Protein AF-A0AAV9LZR6-F1 (afdb_monomer)

pLDDT: mean 80.77, std 17.26, range [24.88, 96.06]

Radius of gyration: 19.56 Å; Cα contacts (8 Å, |Δi|>4): 501; chains: 1; bounding box: 56×52×54 Å

Secondary structure (DSSP, 8-state):
------------------PPPTT------EEEEEEEEETTEEEEEEETT-SSPEEE----S-TTT-----SS---EEETTEEEEE-SSSEEEEE--TTS--EEEEES-PPPHHHHTTEEEEEEEEEGGGTEEEEEEEETTTTEEEEEEEEEETTEEEEEEES-STTTEEEEE-SS-EEEEE--STT-SSEEEEEEEETTTEEEEEETTTTEEEETTTTSTT--EESS-TTEEPPSS-----

Mean predicted aligned error: 9.16 Å

Nearest PDB structures (foldseek):
  6ud7-assembly1_B  TM=4.134E-01  e=2.745E-01  Homo sapiens
  5lgg-assembly1_A  TM=3.329E-01  e=1.899E+00  Homo sapiens
  5n5y-assembly1_P  TM=3.684E-01  e=2.885E+00  Saccharomyces cerevisiae
  4ncs-assembly1_A  TM=3.973E-01  e=8.649E+00  Homo sapiens
  6ccr-assembly1_A  TM=1.627E-01  e=5.403E+00  Homo sapiens

Structure (mmCIF, N/CA/C/O backbone):
data_AF-A0AAV9LZR6-F1
#
_entry.id   AF-A0AAV9LZR6-F1
#
loop_
_atom_site.group_PDB
_atom_site.id
_atom_site.type_symbol
_atom_site.label_atom_id
_atom_site.label_alt_id
_atom_site.label_comp_id
_atom_site.label_asym_id
_atom_site.label_entity_id
_atom_site.label_seq_id
_atom_site.pdbx_PDB_ins_code
_atom_site.Cartn_x
_atom_site.Cartn_y
_atom_site.Cartn_z
_atom_site.occupancy
_atom_site.B_iso_or_equiv
_atom_site.auth_seq_id
_atom_site.auth_comp_id
_atom_site.auth_asym_id
_atom_site.auth_atom_id
_atom_site.pdbx_PDB_model_num
ATOM 1 N N . MET A 1 1 ? 32.960 -36.230 -6.511 1.00 35.47 1 MET A N 1
ATOM 2 C CA . MET A 1 1 ? 32.753 -35.233 -5.431 1.00 35.47 1 MET A CA 1
ATOM 3 C C . MET A 1 1 ? 31.387 -34.587 -5.626 1.00 35.47 1 MET A C 1
ATOM 5 O O . MET A 1 1 ? 30.862 -34.673 -6.729 1.00 35.47 1 MET A O 1
ATOM 9 N N . SER A 1 2 ? 30.765 -34.065 -4.569 1.00 27.11 2 SER A N 1
ATOM 10 C CA . SER A 1 2 ? 29.326 -33.762 -4.532 1.00 27.11 2 SER A CA 1
ATOM 11 C C . SER A 1 2 ? 28.921 -32.478 -5.266 1.00 27.11 2 SER A C 1
ATOM 13 O O . SER A 1 2 ? 29.541 -31.428 -5.125 1.00 27.11 2 SER A O 1
ATOM 15 N N . SER A 1 3 ? 27.807 -32.555 -5.996 1.00 27.58 3 SER A N 1
ATOM 16 C CA . SER A 1 3 ? 27.077 -31.403 -6.527 1.00 27.58 3 SER A CA 1
ATOM 17 C C . SER A 1 3 ? 26.380 -30.644 -5.396 1.00 27.58 3 SER A C 1
ATOM 19 O O . SER A 1 3 ? 25.536 -31.220 -4.709 1.00 27.58 3 SER A O 1
ATOM 21 N N . ASN A 1 4 ? 26.674 -29.353 -5.230 1.00 24.88 4 ASN A N 1
ATOM 22 C CA . ASN A 1 4 ? 26.041 -28.520 -4.205 1.00 24.88 4 ASN A CA 1
ATOM 23 C C . ASN A 1 4 ? 24.991 -27.582 -4.830 1.00 24.88 4 ASN A C 1
ATOM 25 O O . ASN A 1 4 ? 25.170 -26.369 -4.926 1.00 24.88 4 ASN A O 1
ATOM 29 N N . THR A 1 5 ? 23.893 -28.168 -5.316 1.00 31.89 5 THR A N 1
ATOM 30 C CA . THR A 1 5 ? 22.789 -27.454 -5.980 1.00 31.89 5 THR A CA 1
ATOM 31 C C . THR A 1 5 ? 21.916 -26.726 -4.952 1.00 31.89 5 THR A C 1
ATOM 33 O O . THR A 1 5 ? 20.798 -27.143 -4.645 1.00 31.89 5 THR A O 1
ATOM 36 N N . ALA A 1 6 ? 22.438 -25.634 -4.394 1.00 28.70 6 ALA A N 1
ATOM 37 C CA . ALA A 1 6 ? 21.772 -24.824 -3.380 1.00 28.70 6 ALA A CA 1
ATOM 38 C C . ALA A 1 6 ? 20.553 -24.073 -3.953 1.00 28.70 6 ALA A C 1
ATOM 40 O O . ALA A 1 6 ? 20.620 -22.885 -4.269 1.00 28.70 6 ALA A O 1
ATOM 41 N N . ARG A 1 7 ? 19.410 -24.765 -4.061 1.00 32.56 7 ARG A N 1
ATOM 42 C CA . ARG A 1 7 ? 18.100 -24.155 -4.331 1.00 32.56 7 ARG A CA 1
ATOM 43 C C . ARG A 1 7 ? 17.712 -23.224 -3.175 1.00 32.56 7 ARG A C 1
ATOM 45 O O . ARG A 1 7 ? 16.994 -23.631 -2.261 1.00 32.56 7 ARG A O 1
ATOM 52 N N . LYS A 1 8 ? 18.140 -21.958 -3.228 1.00 29.88 8 LYS A N 1
ATOM 53 C CA . LYS A 1 8 ? 17.447 -20.881 -2.508 1.00 29.88 8 LYS A CA 1
ATOM 54 C C . LYS A 1 8 ? 15.992 -20.870 -2.983 1.00 29.88 8 LYS A C 1
ATOM 56 O O . LYS A 1 8 ? 15.731 -20.757 -4.177 1.00 29.88 8 LYS A O 1
ATOM 61 N N . GLY A 1 9 ? 15.048 -21.011 -2.057 1.00 25.97 9 GLY A N 1
ATOM 62 C CA . GLY A 1 9 ? 13.623 -20.918 -2.367 1.00 25.97 9 GLY A CA 1
ATOM 63 C C . GLY A 1 9 ? 13.219 -19.465 -2.595 1.00 25.97 9 GLY A C 1
ATOM 64 O O . GLY A 1 9 ? 12.863 -18.788 -1.631 1.00 25.97 9 GLY A O 1
ATOM 65 N N . VAL A 1 10 ? 13.281 -19.000 -3.846 1.00 32.81 10 VAL A N 1
ATOM 66 C CA . VAL A 1 10 ? 12.830 -17.656 -4.243 1.00 32.81 10 VAL A CA 1
ATOM 67 C C . VAL A 1 10 ? 11.358 -17.492 -3.866 1.00 32.81 10 VAL A C 1
ATOM 69 O O . VAL A 1 10 ? 10.498 -18.249 -4.321 1.00 32.81 10 VAL A O 1
ATOM 72 N N . ARG A 1 11 ? 11.047 -16.505 -3.019 1.00 32.53 11 ARG A N 1
ATOM 73 C CA . ARG A 1 11 ? 9.672 -16.214 -2.589 1.00 32.53 11 ARG A CA 1
ATOM 74 C C . ARG A 1 11 ? 8.981 -15.280 -3.581 1.00 32.53 11 ARG A C 1
ATOM 76 O O . ARG A 1 11 ? 8.632 -14.156 -3.231 1.00 32.53 11 ARG A O 1
ATOM 83 N N . ILE A 1 12 ? 8.750 -15.771 -4.801 1.00 35.28 12 ILE A N 1
ATOM 84 C CA . ILE A 1 12 ? 7.936 -15.064 -5.798 1.00 35.28 12 ILE A CA 1
ATOM 85 C C . ILE A 1 12 ? 6.521 -14.904 -5.231 1.00 35.28 12 ILE A C 1
ATOM 87 O O . ILE A 1 12 ? 5.746 -15.859 -5.150 1.00 35.28 12 ILE A O 1
ATOM 91 N N . ARG A 1 13 ? 6.188 -13.686 -4.807 1.00 40.72 13 ARG A N 1
ATOM 92 C CA . ARG A 1 13 ? 4.878 -13.338 -4.254 1.00 40.72 13 ARG A CA 1
ATOM 93 C C . ARG A 1 13 ? 4.078 -12.648 -5.353 1.00 40.72 13 ARG A C 1
ATOM 95 O O . ARG A 1 13 ? 4.081 -11.427 -5.439 1.00 40.72 13 ARG A O 1
ATOM 102 N N . VAL A 1 14 ? 3.504 -13.481 -6.228 1.00 38.25 14 VAL A N 1
ATOM 103 C CA . VAL A 1 14 ? 2.871 -13.109 -7.508 1.00 38.25 14 VAL A CA 1
ATOM 104 C C . VAL A 1 14 ? 2.022 -11.843 -7.370 1.00 38.25 14 VAL A C 1
ATOM 106 O O . VAL A 1 14 ? 1.156 -11.775 -6.497 1.00 38.25 14 VAL A O 1
ATOM 109 N N . GLY A 1 15 ? 2.295 -10.855 -8.228 1.00 38.91 15 GLY A N 1
ATOM 110 C CA . GLY A 1 15 ? 1.547 -9.603 -8.272 1.00 38.91 15 GLY A CA 1
ATOM 111 C C . GLY A 1 15 ? 0.067 -9.814 -8.597 1.00 38.91 15 GLY A C 1
ATOM 112 O O . GLY A 1 15 ? -0.345 -10.867 -9.092 1.00 38.91 15 GLY A O 1
ATOM 113 N N . GLN A 1 16 ? -0.743 -8.796 -8.312 1.00 39.66 16 GLN A N 1
ATOM 114 C CA . GLN A 1 16 ? -2.165 -8.801 -8.640 1.00 39.66 16 GLN A CA 1
ATOM 115 C C . GLN A 1 16 ? -2.364 -9.028 -10.152 1.00 39.66 16 GLN A C 1
ATOM 117 O O . GLN A 1 16 ? -1.505 -8.691 -10.968 1.00 39.66 16 GLN A O 1
ATOM 122 N N . ARG A 1 17 ? -3.483 -9.651 -10.538 1.00 36.31 17 ARG A N 1
ATOM 123 C CA . ARG A 1 17 ? -3.776 -9.962 -11.943 1.00 36.31 17 ARG A CA 1
ATOM 124 C C . ARG A 1 17 ? -4.071 -8.663 -12.699 1.00 36.31 17 ARG A C 1
ATOM 126 O O . ARG A 1 17 ? -5.227 -8.259 -12.757 1.00 36.31 17 ARG A O 1
ATOM 133 N N . ASN A 1 18 ? -3.036 -8.036 -13.258 1.00 41.28 18 ASN A N 1
ATOM 134 C CA . ASN A 1 18 ? -3.146 -6.827 -14.071 1.00 41.28 18 ASN A CA 1
ATOM 135 C C . ASN A 1 18 ? -4.030 -7.098 -15.301 1.00 41.28 18 ASN A C 1
ATOM 137 O O . ASN A 1 18 ? -3.562 -7.569 -16.338 1.00 41.28 18 ASN A O 1
ATOM 141 N N . SER A 1 19 ? -5.324 -6.798 -15.181 1.00 33.94 19 SER A N 1
ATOM 142 C CA . SER A 1 19 ? -6.187 -6.532 -16.327 1.00 33.94 19 SER A CA 1
ATOM 143 C C . SER A 1 19 ? -5.592 -5.360 -17.101 1.00 33.94 19 SER A C 1
ATOM 145 O O . SER A 1 19 ? -5.239 -4.349 -16.493 1.00 33.94 19 SER A O 1
ATOM 147 N N . CYS A 1 20 ? -5.454 -5.511 -18.418 1.00 39.84 20 CYS A N 1
ATOM 148 C CA . CYS A 1 20 ? -4.862 -4.493 -19.281 1.00 39.84 20 CYS A CA 1
ATOM 149 C C . CYS A 1 20 ? -5.551 -3.125 -19.098 1.00 39.84 20 CYS A C 1
ATOM 151 O O . CYS A 1 20 ? -6.767 -3.093 -18.877 1.00 39.84 20 CYS A O 1
ATOM 153 N N . PRO A 1 21 ? -4.816 -2.002 -19.225 1.00 43.41 21 PRO A N 1
ATOM 154 C CA . PRO A 1 21 ? -5.433 -0.689 -19.372 1.00 43.41 21 PRO A CA 1
ATOM 155 C C . PRO A 1 21 ? -6.458 -0.721 -20.518 1.00 43.41 21 PRO A C 1
ATOM 157 O O . PRO A 1 21 ? -6.144 -1.306 -21.558 1.00 43.41 21 PRO A O 1
ATOM 160 N N . PRO A 1 22 ? -7.643 -0.094 -20.382 1.00 45.53 22 PRO A N 1
ATOM 161 C CA . PRO A 1 22 ? -8.675 -0.127 -21.424 1.00 45.53 22 PRO A CA 1
ATOM 162 C C . PRO A 1 22 ? -8.185 0.331 -22.806 1.00 45.53 22 PRO A C 1
ATOM 164 O O . PRO A 1 22 ? -8.652 -0.175 -23.823 1.00 45.53 22 PRO A O 1
ATOM 167 N N . ASP A 1 23 ? -7.208 1.242 -22.826 1.00 44.12 23 ASP A N 1
ATOM 168 C CA . ASP A 1 23 ? -6.765 1.966 -24.020 1.00 44.12 23 ASP A CA 1
ATOM 169 C C . ASP A 1 23 ? -5.380 1.526 -24.546 1.00 44.12 23 ASP A C 1
ATOM 171 O O . ASP A 1 23 ? -4.827 2.152 -25.454 1.00 44.12 23 ASP A O 1
ATOM 175 N N . SER A 1 24 ? -4.758 0.478 -23.983 1.00 46.81 24 SER A N 1
ATOM 176 C CA . SER A 1 24 ? -3.405 0.069 -24.396 1.00 46.81 24 SER A CA 1
ATOM 177 C C . SER A 1 24 ? -3.414 -0.760 -25.685 1.00 46.81 24 SER A C 1
ATOM 179 O O . SER A 1 24 ? -3.829 -1.916 -25.682 1.00 46.81 24 SER A O 1
ATOM 181 N N . LEU A 1 25 ? -2.850 -0.211 -26.766 1.00 46.03 25 LEU A N 1
ATOM 182 C CA . LEU A 1 25 ? -2.730 -0.858 -28.085 1.00 46.03 25 LEU A CA 1
ATOM 183 C C . LEU A 1 25 ? -1.826 -2.115 -28.138 1.00 46.03 25 LEU A C 1
ATOM 185 O O . LEU A 1 25 ? -1.728 -2.730 -29.198 1.00 46.03 25 LEU A O 1
ATOM 189 N N . SER A 1 26 ? -1.173 -2.519 -27.039 1.00 50.88 26 SER A N 1
ATOM 190 C CA . SER A 1 26 ? -0.504 -3.827 -26.963 1.00 50.88 26 SER A CA 1
ATOM 191 C C . SER A 1 26 ? -1.482 -4.892 -26.469 1.00 50.88 26 SER A C 1
ATOM 193 O O . SER A 1 26 ? -2.028 -4.797 -25.372 1.00 50.88 26 SER A O 1
ATOM 195 N N . SER A 1 27 ? -1.653 -5.953 -27.259 1.00 55.84 27 SER A N 1
ATOM 196 C CA . SER A 1 27 ? -2.428 -7.146 -26.897 1.00 55.84 27 SER A CA 1
ATOM 197 C C . SER A 1 27 ? -1.703 -8.072 -25.907 1.00 55.84 27 SER A C 1
ATOM 199 O O . SER A 1 27 ? -2.183 -9.169 -25.617 1.00 55.84 27 SER A O 1
ATOM 201 N N . VAL A 1 28 ? -0.521 -7.682 -25.423 1.00 68.25 28 VAL A N 1
ATOM 202 C CA . VAL A 1 28 ? 0.342 -8.513 -24.583 1.00 68.25 28 VAL A CA 1
ATOM 203 C C . VAL A 1 28 ? -0.004 -8.311 -23.107 1.00 68.25 28 VAL A C 1
ATOM 205 O O . VAL A 1 28 ? 0.424 -7.356 -22.466 1.00 68.25 28 VAL A O 1
ATOM 208 N N . CYS A 1 29 ? -0.750 -9.256 -22.534 1.00 77.06 29 CYS A N 1
ATOM 209 C CA . CYS A 1 29 ? -0.889 -9.352 -21.083 1.00 77.06 29 CYS A CA 1
ATOM 210 C C . CYS A 1 29 ? 0.421 -9.891 -20.476 1.00 77.06 29 CYS A C 1
ATOM 212 O O . CYS A 1 29 ? 0.933 -10.928 -20.910 1.00 77.06 29 CYS A O 1
ATOM 214 N N . ILE A 1 30 ? 0.960 -9.182 -19.481 1.00 82.25 30 ILE A N 1
ATOM 215 C CA . ILE A 1 30 ? 2.247 -9.469 -18.835 1.00 82.25 30 ILE A CA 1
ATOM 216 C C . ILE A 1 30 ? 2.027 -9.688 -17.338 1.00 82.25 30 ILE A C 1
ATOM 218 O O . ILE A 1 30 ? 1.353 -8.892 -16.683 1.00 82.25 30 ILE A O 1
ATOM 222 N N . VAL A 1 31 ? 2.641 -10.734 -16.781 1.00 84.56 31 VAL A N 1
ATOM 223 C CA . VAL A 1 31 ? 2.745 -10.937 -15.331 1.00 84.56 31 VAL A CA 1
ATOM 224 C C . VAL A 1 31 ? 4.169 -10.623 -14.885 1.00 84.56 31 VAL A C 1
ATOM 226 O O . VAL A 1 31 ? 5.143 -11.034 -15.517 1.00 84.56 31 VAL A O 1
ATOM 229 N N . VAL A 1 32 ? 4.278 -9.898 -13.773 1.00 84.56 32 VAL A N 1
ATOM 230 C CA . VAL A 1 32 ? 5.547 -9.475 -13.180 1.00 84.56 32 VAL A CA 1
ATOM 231 C C . VAL A 1 32 ? 5.681 -10.090 -11.789 1.00 84.56 32 VAL A C 1
ATOM 233 O O . VAL A 1 32 ? 4.772 -9.996 -10.961 1.00 84.56 32 VAL A O 1
ATOM 236 N N . GLY A 1 33 ? 6.819 -10.721 -11.524 1.00 85.56 33 GLY A N 1
ATOM 237 C CA . GLY A 1 33 ? 7.266 -11.091 -10.185 1.00 85.56 33 GLY A CA 1
ATOM 238 C C . GLY A 1 33 ? 8.551 -10.336 -9.874 1.00 85.56 33 GLY A C 1
ATOM 239 O O . GLY A 1 33 ? 9.404 -10.227 -10.747 1.00 85.56 33 GLY A O 1
ATOM 240 N N . ILE A 1 34 ? 8.715 -9.821 -8.658 1.00 86.31 34 ILE A N 1
ATOM 241 C CA . ILE A 1 34 ? 9.986 -9.217 -8.232 1.00 86.31 34 ILE A CA 1
ATOM 242 C C . ILE A 1 34 ? 10.576 -10.038 -7.089 1.00 86.31 34 ILE A C 1
ATOM 244 O O . ILE A 1 34 ? 9.830 -10.615 -6.289 1.00 86.31 34 ILE A O 1
ATOM 248 N N . ASP A 1 35 ? 11.903 -10.096 -7.020 1.00 81.31 35 ASP A N 1
ATOM 249 C CA . ASP A 1 35 ? 12.582 -10.612 -5.834 1.00 81.31 35 ASP A CA 1
ATOM 250 C C . ASP A 1 35 ? 12.630 -9.528 -4.750 1.00 81.31 35 ASP A C 1
ATOM 252 O O . ASP A 1 35 ? 12.810 -8.351 -5.045 1.00 81.31 35 ASP A O 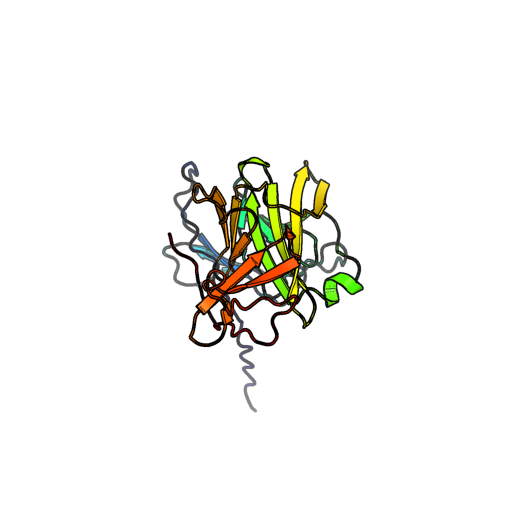1
ATOM 256 N N . PHE A 1 36 ? 12.462 -9.905 -3.485 1.00 73.06 36 PHE A N 1
ATOM 257 C CA . PHE A 1 36 ? 12.595 -8.957 -2.373 1.00 73.06 36 PHE A CA 1
ATOM 258 C C . PHE A 1 36 ? 14.056 -8.816 -1.909 1.00 73.06 36 PHE A C 1
ATOM 260 O O . PHE A 1 36 ? 14.376 -7.856 -1.205 1.00 73.06 36 PHE A O 1
ATOM 267 N N . ASP A 1 37 ? 14.943 -9.724 -2.333 1.00 69.56 37 ASP A N 1
ATOM 268 C CA . ASP A 1 37 ? 16.394 -9.543 -2.251 1.00 69.56 37 ASP A CA 1
ATOM 269 C C . ASP A 1 37 ? 16.880 -8.692 -3.448 1.00 69.56 37 ASP A C 1
ATOM 271 O O . ASP A 1 37 ? 16.623 -9.021 -4.602 1.00 69.56 37 ASP A O 1
ATOM 275 N N . GLY A 1 38 ? 17.607 -7.597 -3.189 1.00 74.75 38 GLY A N 1
ATOM 276 C CA . GLY A 1 38 ? 18.195 -6.749 -4.238 1.00 74.75 38 GLY A CA 1
ATOM 277 C C . GLY A 1 38 ? 18.505 -5.314 -3.791 1.00 74.75 38 GLY A C 1
ATOM 278 O O . GLY A 1 38 ? 18.207 -4.917 -2.661 1.00 74.75 38 GLY A O 1
ATOM 279 N N . CYS A 1 39 ? 19.126 -4.535 -4.682 1.00 83.75 39 CYS A N 1
ATOM 280 C CA . CYS A 1 39 ? 19.067 -3.069 -4.663 1.00 83.75 39 CYS A CA 1
ATOM 281 C C . CYS A 1 39 ? 19.496 -2.478 -6.031 1.00 83.75 39 CYS A C 1
ATOM 283 O O . CYS A 1 39 ? 20.693 -2.460 -6.316 1.00 83.75 39 CYS A O 1
ATOM 285 N N . PRO A 1 40 ? 18.563 -1.966 -6.857 1.00 87.81 40 PRO A N 1
ATOM 286 C CA . PRO A 1 40 ? 17.112 -2.152 -6.752 1.00 87.81 40 PRO A CA 1
ATOM 287 C C . PRO A 1 40 ? 16.702 -3.644 -6.890 1.00 87.81 40 PRO A C 1
ATOM 289 O O . PRO A 1 40 ? 17.565 -4.492 -7.119 1.00 87.81 40 PRO A O 1
ATOM 292 N N . PRO A 1 41 ? 15.419 -3.995 -6.678 1.00 88.44 41 PRO A N 1
ATOM 293 C CA . PRO A 1 41 ? 14.924 -5.373 -6.763 1.00 88.44 41 PRO A CA 1
ATOM 294 C C . PRO A 1 41 ? 15.067 -5.980 -8.165 1.00 88.44 41 PRO A C 1
ATOM 296 O O . PRO A 1 41 ? 14.763 -5.302 -9.150 1.00 88.44 41 PRO A O 1
ATOM 299 N N . ASP A 1 42 ? 15.447 -7.257 -8.254 1.00 89.44 42 ASP A N 1
ATOM 300 C CA . ASP A 1 42 ? 15.468 -8.007 -9.518 1.00 89.44 42 ASP A CA 1
ATOM 301 C C . ASP A 1 42 ? 14.045 -8.336 -10.008 1.00 89.44 42 ASP A C 1
ATOM 303 O O . ASP A 1 42 ? 13.111 -8.481 -9.211 1.00 89.44 42 ASP A O 1
ATOM 307 N N . ALA A 1 43 ? 13.878 -8.489 -1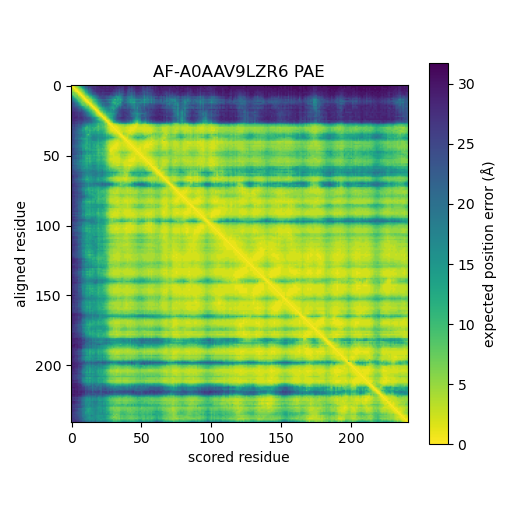1.326 1.00 89.62 43 ALA A N 1
ATOM 308 C CA . ALA A 1 43 ? 12.575 -8.698 -11.959 1.00 89.62 43 ALA A CA 1
ATOM 309 C C . ALA A 1 43 ? 12.491 -10.016 -12.746 1.00 89.62 43 ALA A C 1
ATOM 311 O O . ALA A 1 43 ? 13.415 -10.414 -13.453 1.00 89.62 43 ALA A O 1
ATOM 312 N N . TYR A 1 44 ? 11.326 -10.652 -12.675 1.00 89.38 44 TYR A N 1
ATOM 313 C CA . TYR A 1 44 ? 10.908 -11.795 -13.478 1.00 89.38 44 TYR A CA 1
ATOM 314 C C . TYR A 1 44 ? 9.668 -11.389 -14.278 1.00 89.38 44 TYR A C 1
ATOM 316 O O . TYR A 1 44 ? 8.696 -10.884 -13.713 1.00 89.38 44 TYR A O 1
ATOM 324 N N . ILE A 1 45 ? 9.683 -11.631 -15.585 1.00 88.81 45 ILE A N 1
ATOM 325 C CA . ILE A 1 45 ? 8.593 -11.280 -16.503 1.00 88.81 45 ILE A CA 1
ATOM 326 C C . ILE A 1 45 ? 8.152 -12.519 -17.279 1.00 88.81 45 ILE A C 1
ATOM 328 O O . ILE A 1 45 ? 8.988 -13.322 -17.684 1.00 88.81 45 ILE A O 1
ATOM 332 N N . ILE A 1 46 ? 6.845 -12.673 -17.487 1.00 88.50 46 ILE A N 1
ATOM 333 C CA . ILE A 1 46 ? 6.276 -13.672 -18.399 1.00 88.50 46 ILE A CA 1
ATOM 334 C C . ILE A 1 46 ? 5.064 -13.079 -19.129 1.00 88.50 46 ILE A C 1
ATOM 336 O O . ILE A 1 46 ? 4.199 -12.448 -18.511 1.00 88.50 46 ILE A O 1
ATOM 340 N N . LYS A 1 47 ? 4.999 -13.260 -20.448 1.00 87.62 47 LYS A N 1
ATOM 341 C CA . LYS A 1 47 ? 3.846 -12.893 -21.281 1.00 87.62 47 LYS A CA 1
ATOM 342 C C . LYS A 1 47 ? 2.834 -14.039 -21.301 1.00 87.62 47 LYS A C 1
ATOM 344 O O . LYS A 1 47 ? 3.197 -15.214 -21.242 1.00 87.62 47 LYS A O 1
ATOM 349 N N . VAL A 1 48 ? 1.545 -13.726 -21.417 1.00 84.12 48 VAL A N 1
ATOM 350 C CA . VAL A 1 48 ? 0.508 -14.759 -21.575 1.00 84.12 48 VAL A CA 1
ATOM 351 C C . VAL A 1 48 ? 0.753 -15.551 -22.865 1.00 84.12 48 VAL A C 1
ATOM 353 O O . VAL A 1 48 ? 0.765 -14.986 -23.954 1.00 84.12 48 VAL A O 1
ATOM 356 N N . GLY A 1 49 ? 0.944 -16.866 -22.722 1.00 86.12 49 GLY A N 1
ATOM 357 C CA . GLY A 1 49 ? 1.308 -17.786 -23.806 1.00 86.12 49 GLY A CA 1
ATOM 358 C C . GLY A 1 49 ? 2.756 -18.289 -23.743 1.00 86.12 49 GLY A C 1
ATOM 359 O O . GLY A 1 49 ? 3.058 -19.319 -24.341 1.00 86.12 49 GLY A O 1
ATOM 360 N N . GLU A 1 50 ? 3.639 -17.632 -22.986 1.00 88.50 50 GLU A N 1
ATOM 361 C CA . GLU A 1 50 ? 5.000 -18.119 -22.735 1.00 88.50 50 GLU A CA 1
ATOM 362 C C . GLU A 1 50 ? 5.021 -19.231 -21.671 1.00 88.50 50 GLU A C 1
ATOM 364 O O . GLU A 1 50 ? 4.199 -19.274 -20.754 1.00 88.50 50 GLU A O 1
ATOM 369 N N . THR A 1 51 ? 5.998 -20.137 -21.774 1.00 92.69 51 THR A N 1
ATOM 370 C CA . THR A 1 51 ? 6.173 -21.283 -20.860 1.00 92.69 51 THR A CA 1
ATOM 371 C C . THR A 1 51 ? 7.258 -21.071 -19.799 1.00 92.69 51 THR A C 1
ATOM 373 O O . THR A 1 51 ? 7.516 -21.965 -18.994 1.00 92.69 51 THR A O 1
ATOM 376 N N . SER A 1 52 ? 7.940 -19.925 -19.808 1.00 91.06 52 SER A N 1
ATOM 377 C CA . SER A 1 52 ? 9.129 -19.659 -18.990 1.00 91.06 52 SER A CA 1
ATOM 378 C C . SER A 1 52 ? 9.257 -18.177 -18.661 1.00 91.06 52 SER A C 1
ATOM 380 O O . SER A 1 52 ? 9.066 -17.343 -19.537 1.00 91.06 52 SER A O 1
ATOM 382 N N . TRP A 1 53 ? 9.649 -17.861 -17.427 1.00 91.94 53 TRP A N 1
ATOM 383 C CA . TRP A 1 53 ? 9.906 -16.487 -16.999 1.00 91.94 53 TRP A CA 1
ATOM 384 C C . TRP A 1 53 ? 11.271 -15.991 -17.496 1.00 91.94 53 TRP A C 1
ATOM 386 O O . TRP A 1 53 ? 12.292 -16.645 -17.272 1.00 91.94 53 TRP A O 1
ATOM 396 N N . THR A 1 54 ? 11.305 -14.802 -18.090 1.00 90.56 54 THR A N 1
ATOM 397 C CA . THR A 1 54 ? 12.529 -14.038 -18.346 1.00 90.56 54 THR A CA 1
ATOM 398 C C . THR A 1 54 ? 12.989 -13.368 -17.053 1.00 90.56 54 THR A C 1
ATOM 400 O O . THR A 1 54 ? 12.289 -12.522 -16.501 1.00 90.56 54 THR A O 1
ATOM 403 N N . PHE A 1 55 ? 14.177 -13.733 -16.571 1.00 90.44 55 PHE A N 1
ATOM 404 C CA . PHE A 1 55 ? 14.832 -13.077 -15.437 1.00 90.44 55 PHE A CA 1
ATOM 405 C C . PHE A 1 55 ? 15.656 -11.869 -15.899 1.00 90.44 55 PHE A C 1
ATOM 407 O O . PHE A 1 55 ? 16.343 -11.933 -16.917 1.00 90.44 55 PHE A O 1
ATOM 414 N N . SER A 1 56 ? 15.608 -10.782 -15.133 1.00 89.56 56 SER A N 1
ATOM 415 C CA . SER A 1 56 ? 16.408 -9.570 -15.310 1.00 89.56 56 SER A CA 1
ATOM 416 C C . SER A 1 56 ? 17.097 -9.214 -13.995 1.00 89.56 56 SER A C 1
ATOM 418 O O . SER A 1 56 ? 16.432 -8.906 -13.007 1.00 89.56 56 SER A O 1
ATOM 420 N N . TYR A 1 57 ? 18.431 -9.238 -14.011 1.00 88.50 57 TYR A N 1
ATOM 421 C CA . TYR A 1 57 ? 19.274 -8.767 -12.913 1.00 88.50 57 TYR A CA 1
ATOM 422 C C . TYR A 1 57 ? 19.386 -7.239 -12.990 1.00 88.50 57 TYR A C 1
ATOM 424 O O . TYR A 1 57 ? 19.896 -6.715 -13.981 1.00 88.50 57 TYR A O 1
ATOM 432 N N . LEU A 1 58 ? 18.873 -6.533 -11.981 1.00 87.56 58 LEU A N 1
ATOM 433 C CA . LEU A 1 58 ? 18.683 -5.076 -11.982 1.00 87.56 58 LEU A CA 1
ATOM 434 C C . LEU A 1 58 ? 19.572 -4.337 -10.969 1.00 87.56 58 LEU A C 1
ATOM 436 O O . LEU A 1 58 ? 19.483 -3.115 -10.869 1.00 87.56 58 LEU A O 1
ATOM 440 N N . TYR A 1 59 ? 20.430 -5.052 -10.234 1.00 82.00 59 TYR A N 1
ATOM 441 C CA . TYR A 1 59 ? 21.380 -4.473 -9.280 1.00 82.00 59 TYR A CA 1
ATOM 442 C C . TYR A 1 59 ? 22.215 -3.332 -9.886 1.00 82.00 59 TYR A C 1
ATOM 444 O O . TYR A 1 59 ? 22.936 -3.524 -10.868 1.00 82.00 59 TYR A O 1
ATOM 452 N N . ASP A 1 60 ? 22.199 -2.174 -9.225 1.00 77.81 60 ASP A N 1
ATOM 453 C CA . ASP A 1 60 ? 23.048 -1.032 -9.554 1.00 77.81 60 ASP A CA 1
ATOM 454 C C . ASP A 1 60 ? 24.039 -0.801 -8.395 1.00 77.81 60 ASP A C 1
ATOM 456 O O . ASP A 1 60 ? 23.618 -0.696 -7.238 1.00 77.81 60 ASP A O 1
ATOM 460 N N . PRO A 1 61 ? 25.362 -0.736 -8.650 1.00 74.56 61 PRO A N 1
ATOM 461 C CA . PRO A 1 61 ? 26.350 -0.482 -7.602 1.00 74.56 61 PRO A CA 1
ATOM 462 C C . PRO A 1 61 ? 26.238 0.921 -6.978 1.00 74.56 61 PRO A C 1
ATOM 464 O O . PRO A 1 61 ? 26.808 1.152 -5.905 1.00 74.56 61 PRO A O 1
ATOM 467 N N . ASP A 1 62 ? 25.522 1.858 -7.610 1.00 79.19 62 ASP A N 1
ATOM 468 C CA . ASP A 1 62 ? 25.228 3.168 -7.040 1.00 79.19 62 ASP A CA 1
ATOM 469 C C . ASP A 1 62 ? 24.230 3.065 -5.875 1.00 79.19 62 ASP A C 1
ATOM 471 O O . ASP A 1 62 ? 23.022 2.859 -6.028 1.00 79.19 62 ASP A O 1
ATOM 475 N N . ARG A 1 63 ? 24.738 3.310 -4.664 1.00 68.38 63 ARG A N 1
ATOM 476 C CA . ARG A 1 63 ? 23.945 3.306 -3.428 1.00 68.38 63 ARG A CA 1
ATOM 477 C C . ARG A 1 63 ? 22.848 4.374 -3.390 1.00 68.38 63 ARG A C 1
ATOM 479 O O . ARG A 1 63 ? 21.942 4.228 -2.573 1.00 68.38 63 ARG A O 1
ATOM 486 N N . TYR A 1 64 ? 22.893 5.403 -4.237 1.00 68.38 64 TYR A N 1
ATOM 487 C CA . TYR A 1 64 ? 21.810 6.384 -4.363 1.00 68.38 64 TYR A CA 1
ATOM 488 C C . TYR A 1 64 ? 20.629 5.867 -5.204 1.00 68.38 64 TYR A C 1
ATOM 490 O O . TYR A 1 64 ? 19.509 6.335 -5.008 1.00 68.38 64 TYR A O 1
ATOM 498 N N . LYS A 1 65 ? 20.847 4.856 -6.058 1.00 72.62 65 LYS A N 1
ATOM 499 C CA . LYS A 1 65 ? 19.803 4.129 -6.809 1.00 72.62 65 LYS A CA 1
ATOM 500 C C . LYS A 1 65 ? 19.374 2.809 -6.162 1.00 72.62 65 LYS A C 1
ATOM 502 O O . LYS A 1 65 ? 18.480 2.129 -6.656 1.00 72.62 65 LYS A O 1
ATOM 507 N N . CYS A 1 66 ? 19.994 2.432 -5.048 1.00 81.38 66 CYS A N 1
ATOM 508 C CA . CYS A 1 66 ? 19.495 1.356 -4.203 1.00 81.38 66 CYS A CA 1
ATOM 509 C C . CYS A 1 66 ? 18.030 1.662 -3.838 1.00 81.38 66 CYS A C 1
ATOM 511 O O . CYS A 1 66 ? 17.751 2.701 -3.238 1.00 81.38 66 CYS A O 1
ATOM 513 N N . PHE A 1 67 ? 17.111 0.760 -4.195 1.00 86.75 67 PHE A N 1
ATOM 514 C CA . PHE A 1 67 ? 15.697 0.753 -3.810 1.00 86.75 67 PHE A CA 1
ATOM 515 C C . PHE A 1 67 ? 15.387 -0.544 -3.064 1.00 86.75 67 PHE A C 1
ATOM 517 O O . PHE A 1 67 ? 15.831 -1.613 -3.480 1.00 86.75 67 PHE A O 1
ATOM 524 N N . LYS A 1 68 ? 14.645 -0.461 -1.957 1.00 84.06 68 LYS A N 1
ATOM 525 C CA . LYS A 1 68 ? 14.328 -1.621 -1.115 1.00 84.06 68 LYS A CA 1
ATOM 526 C C . LYS A 1 68 ? 12.839 -1.750 -0.901 1.00 84.06 68 LYS A C 1
ATOM 528 O O . LYS A 1 68 ? 12.244 -0.920 -0.218 1.00 84.06 68 LYS A O 1
ATOM 533 N N . LEU A 1 69 ? 12.270 -2.831 -1.415 1.00 80.06 69 LEU A N 1
ATOM 534 C CA . LEU A 1 69 ? 10.923 -3.241 -1.057 1.00 80.06 69 LEU A CA 1
ATOM 535 C C . LEU A 1 69 ? 10.946 -3.878 0.325 1.00 80.06 69 LEU A C 1
ATOM 537 O O . LEU A 1 69 ? 11.698 -4.816 0.585 1.00 80.06 69 LEU A O 1
ATOM 541 N N . THR A 1 70 ? 10.079 -3.399 1.210 1.00 67.81 70 THR A N 1
ATOM 542 C CA . THR A 1 70 ? 9.740 -4.189 2.391 1.00 67.81 70 THR A CA 1
ATOM 543 C C . THR A 1 70 ? 8.908 -5.384 1.926 1.00 67.81 70 THR A C 1
ATOM 545 O O . THR A 1 70 ? 8.010 -5.242 1.094 1.00 67.81 70 THR A O 1
ATOM 548 N N . GLY A 1 71 ? 9.174 -6.576 2.467 1.00 62.91 71 GLY A N 1
ATOM 549 C CA . GLY A 1 71 ? 8.452 -7.813 2.129 1.00 62.91 71 GLY A CA 1
ATOM 550 C C . GLY A 1 71 ? 6.988 -7.855 2.589 1.00 62.91 71 GLY A C 1
ATOM 551 O O . GLY A 1 71 ? 6.446 -8.946 2.737 1.00 62.91 71 GLY A O 1
ATOM 552 N N . CYS A 1 72 ? 6.385 -6.691 2.848 1.00 64.88 72 CYS A N 1
ATOM 553 C CA . CYS A 1 72 ? 5.055 -6.444 3.396 1.00 64.88 72 CYS A CA 1
ATOM 554 C C . CYS A 1 72 ? 4.419 -5.212 2.725 1.00 64.88 72 CYS A C 1
ATOM 556 O O . CYS A 1 72 ? 3.967 -4.313 3.426 1.00 64.88 72 CYS A O 1
ATOM 558 N N . ASN A 1 73 ? 4.418 -5.159 1.390 1.00 77.56 73 ASN A N 1
ATOM 559 C CA . ASN A 1 73 ? 3.744 -4.127 0.594 1.00 77.56 73 ASN A CA 1
ATOM 560 C C . ASN A 1 73 ? 2.862 -4.776 -0.492 1.00 77.56 73 ASN A C 1
ATOM 562 O O . ASN A 1 73 ? 3.108 -5.926 -0.873 1.00 77.56 73 ASN A O 1
ATOM 566 N N . ASN A 1 74 ? 1.866 -4.043 -0.994 1.00 84.00 74 ASN A N 1
ATOM 567 C CA . ASN A 1 74 ? 1.164 -4.343 -2.241 1.00 84.00 74 ASN A CA 1
ATOM 568 C C . ASN A 1 74 ? 1.589 -3.323 -3.320 1.00 84.00 74 ASN A C 1
ATOM 570 O O . ASN A 1 74 ? 1.632 -2.128 -3.021 1.00 84.00 74 ASN A O 1
ATOM 574 N N . PRO A 1 75 ? 1.909 -3.747 -4.558 1.00 85.88 75 PRO A N 1
ATOM 575 C CA . PRO A 1 75 ? 2.023 -2.807 -5.669 1.00 85.88 75 PRO A CA 1
ATOM 576 C C . PRO A 1 75 ? 0.658 -2.177 -5.965 1.00 85.88 75 PRO A C 1
ATOM 578 O O . PRO A 1 75 ? -0.383 -2.714 -5.569 1.00 85.88 75 PRO A O 1
ATOM 581 N N . ILE A 1 76 ? 0.669 -1.069 -6.699 1.00 87.69 76 ILE A N 1
ATOM 582 C CA . ILE A 1 76 ? -0.523 -0.517 -7.347 1.00 87.69 76 ILE A CA 1
ATOM 583 C C . ILE A 1 76 ? -0.227 -0.210 -8.815 1.00 87.69 76 ILE A C 1
ATOM 585 O O . ILE A 1 76 ? 0.926 -0.021 -9.211 1.00 87.69 76 ILE A O 1
ATOM 589 N N . PHE A 1 77 ? -1.287 -0.116 -9.608 1.00 84.50 77 PHE A N 1
ATOM 590 C CA . PHE A 1 77 ? -1.244 0.519 -10.916 1.00 84.50 77 PHE A CA 1
ATOM 591 C C . PHE A 1 77 ? -1.740 1.960 -10.744 1.00 84.50 77 PHE A C 1
ATOM 593 O O . PHE A 1 77 ? -2.811 2.157 -10.181 1.00 84.50 77 PHE A O 1
ATOM 600 N N . PHE A 1 78 ? -0.950 2.955 -11.149 1.00 85.06 78 PHE A N 1
ATOM 601 C CA . PHE A 1 78 ? -1.263 4.379 -10.948 1.00 85.06 78 PHE A CA 1
ATOM 602 C C . PHE A 1 78 ? -0.803 5.186 -12.158 1.00 85.06 78 PHE A C 1
ATOM 604 O O . PHE A 1 78 ? 0.361 5.084 -12.548 1.00 85.06 78 PHE A O 1
ATOM 611 N N . LYS A 1 79 ? -1.699 5.976 -12.767 1.00 82.81 79 LYS A N 1
ATOM 612 C CA . LYS A 1 79 ? -1.425 6.770 -13.990 1.00 82.81 79 LYS A CA 1
ATOM 613 C C . LYS A 1 79 ? -0.602 5.979 -15.034 1.00 82.81 79 LYS A C 1
ATOM 615 O O . LYS A 1 79 ? 0.463 6.414 -15.466 1.00 82.81 79 LYS A O 1
ATOM 620 N N . ASN A 1 80 ? -1.084 4.782 -15.386 1.00 79.88 80 ASN A N 1
ATOM 621 C CA . ASN A 1 80 ? -0.474 3.791 -16.293 1.00 79.88 80 ASN A CA 1
ATOM 622 C C . ASN A 1 80 ? 0.893 3.189 -15.892 1.00 79.88 80 ASN A C 1
ATOM 624 O O . ASN A 1 80 ? 1.518 2.502 -16.699 1.00 79.88 80 ASN A O 1
ATOM 628 N N . ASN A 1 81 ? 1.350 3.385 -14.654 1.00 84.44 81 ASN A N 1
ATOM 629 C CA . ASN A 1 81 ? 2.642 2.900 -14.163 1.00 84.44 81 ASN A CA 1
ATOM 630 C C . ASN A 1 81 ? 2.493 1.799 -13.101 1.00 84.44 81 ASN A C 1
ATOM 632 O O . ASN A 1 81 ? 1.581 1.838 -12.275 1.00 84.44 81 ASN A O 1
ATOM 636 N N . ASN A 1 82 ? 3.435 0.846 -13.073 1.00 87.31 82 ASN A N 1
ATOM 637 C CA . ASN A 1 82 ? 3.561 -0.131 -11.985 1.00 87.31 82 ASN A CA 1
ATOM 638 C C . ASN A 1 82 ? 4.327 0.515 -10.823 1.00 87.31 82 ASN A C 1
ATOM 640 O O . ASN A 1 82 ? 5.551 0.663 -10.893 1.00 87.31 82 ASN A O 1
ATOM 644 N N . VAL A 1 83 ? 3.618 0.915 -9.767 1.00 90.44 83 VAL A N 1
ATOM 645 C CA . VAL A 1 83 ? 4.181 1.693 -8.657 1.00 90.44 83 VAL A CA 1
ATOM 646 C C . VAL A 1 83 ? 4.326 0.835 -7.404 1.00 90.44 83 VAL A C 1
ATOM 648 O O . VAL A 1 83 ? 3.396 0.152 -6.970 1.00 90.44 83 VAL A O 1
ATOM 651 N N . TYR A 1 84 ? 5.506 0.914 -6.794 1.00 90.25 84 TYR A N 1
ATOM 652 C CA . TYR A 1 84 ? 5.848 0.256 -5.540 1.00 90.25 84 TYR A CA 1
ATOM 653 C C . TYR A 1 84 ? 6.372 1.285 -4.530 1.00 90.25 84 TYR A C 1
ATOM 655 O O . TYR A 1 84 ? 7.041 2.248 -4.901 1.00 90.25 84 TYR A O 1
ATOM 663 N N . LEU A 1 85 ? 6.150 1.048 -3.235 1.00 90.19 85 LEU A N 1
ATOM 664 C CA . LEU A 1 85 ? 6.777 1.823 -2.155 1.00 90.19 85 LEU A CA 1
ATOM 665 C C . LEU A 1 85 ? 7.905 1.021 -1.492 1.00 90.19 85 LEU A C 1
ATOM 667 O O . LEU A 1 85 ? 7.735 -0.157 -1.161 1.00 90.19 85 LEU A O 1
ATOM 671 N N . GLY A 1 86 ? 9.036 1.687 -1.268 1.00 87.38 86 GLY A N 1
ATOM 672 C CA . GLY A 1 86 ? 10.131 1.207 -0.433 1.00 87.38 86 GLY A CA 1
ATOM 673 C C . GLY A 1 86 ? 10.050 1.736 1.002 1.00 87.38 86 GLY A C 1
ATOM 674 O O . GLY A 1 86 ? 8.972 1.889 1.575 1.00 87.38 86 GLY A O 1
ATOM 675 N N . GLU A 1 87 ? 11.195 2.062 1.603 1.00 85.38 87 GLU A N 1
ATOM 676 C CA . GLU A 1 87 ? 11.289 2.607 2.970 1.00 85.38 87 GLU A CA 1
ATOM 677 C C . GLU A 1 87 ? 10.960 4.125 3.026 1.00 85.38 87 GLU A C 1
ATOM 679 O O . GLU A 1 87 ? 11.698 4.928 3.614 1.00 85.38 87 GLU A O 1
ATOM 684 N N . GLY A 1 88 ? 9.847 4.522 2.395 1.00 85.62 88 GLY A N 1
ATOM 685 C CA . GLY A 1 88 ? 9.307 5.890 2.328 1.00 85.62 88 GLY A CA 1
ATOM 686 C C . GLY A 1 88 ? 9.476 6.606 0.981 1.00 85.62 88 GLY A C 1
ATOM 687 O O . GLY A 1 88 ? 8.874 7.658 0.778 1.00 85.62 88 GLY A O 1
ATOM 688 N N . ASN A 1 89 ? 10.274 6.060 0.065 1.00 89.56 89 ASN A N 1
ATOM 689 C CA . ASN A 1 89 ? 10.368 6.481 -1.337 1.00 89.56 89 ASN A CA 1
ATOM 690 C C . ASN A 1 89 ? 9.485 5.602 -2.239 1.00 89.56 89 ASN A C 1
ATOM 692 O O . ASN A 1 89 ? 9.137 4.481 -1.863 1.00 89.56 89 ASN A O 1
ATOM 696 N N . LEU A 1 90 ? 9.147 6.095 -3.433 1.00 91.88 90 LEU A N 1
ATOM 697 C CA . LEU A 1 90 ? 8.478 5.300 -4.471 1.00 91.88 90 LEU A CA 1
ATOM 698 C C . LEU A 1 90 ? 9.491 4.808 -5.510 1.00 91.88 90 LEU A C 1
ATOM 700 O O . LEU A 1 90 ? 10.477 5.489 -5.800 1.00 91.88 90 LEU A O 1
ATOM 704 N N . GLY A 1 91 ? 9.209 3.642 -6.083 1.00 91.38 91 GLY A N 1
ATOM 705 C CA . GLY A 1 91 ? 9.861 3.106 -7.269 1.00 91.38 91 GLY A CA 1
ATOM 706 C C . GLY A 1 91 ? 8.812 2.780 -8.326 1.00 91.38 91 GLY A C 1
ATOM 707 O O . GLY A 1 91 ? 7.881 2.014 -8.069 1.00 91.38 91 GLY A O 1
ATOM 708 N N . VAL A 1 92 ? 8.965 3.369 -9.507 1.00 91.62 92 VAL A N 1
ATOM 709 C CA . VAL A 1 92 ? 8.207 3.037 -10.714 1.00 91.62 92 VAL A CA 1
ATOM 710 C C . VAL A 1 92 ?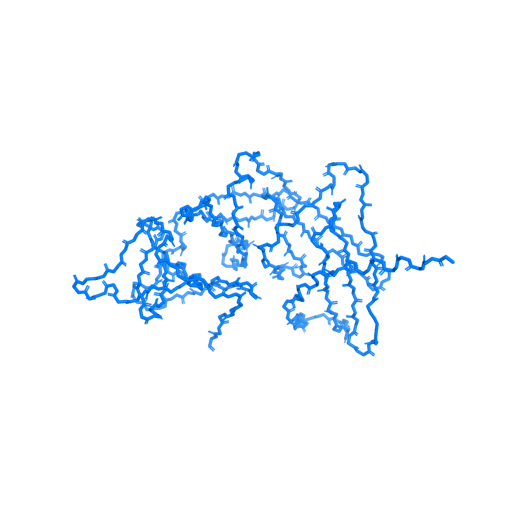 8.995 1.987 -11.485 1.00 91.62 92 VAL A C 1
ATOM 712 O O . VAL A 1 92 ? 10.169 2.202 -11.788 1.00 91.62 92 VAL A O 1
ATOM 715 N N . LEU A 1 93 ? 8.360 0.858 -11.796 1.00 90.25 93 LEU A N 1
ATOM 716 C CA . LEU A 1 93 ? 8.957 -0.182 -12.628 1.00 90.25 93 LEU A CA 1
ATOM 717 C C . LEU A 1 93 ? 8.529 0.005 -14.087 1.00 90.25 93 LEU A C 1
ATOM 719 O O . LEU A 1 93 ? 7.411 -0.347 -14.476 1.00 90.25 93 LEU A O 1
ATOM 723 N N . ASN A 1 94 ? 9.451 0.534 -14.884 1.00 88.31 94 ASN A N 1
ATOM 724 C CA . ASN A 1 94 ? 9.304 0.711 -16.320 1.00 88.31 94 ASN A CA 1
ATOM 725 C C . ASN A 1 94 ? 9.586 -0.616 -17.037 1.00 88.31 94 ASN A C 1
ATOM 727 O O . ASN A 1 94 ? 10.640 -1.230 -16.845 1.00 88.31 94 ASN A O 1
ATOM 731 N N . ILE A 1 95 ? 8.643 -1.053 -17.874 1.00 84.88 95 ILE A N 1
ATOM 732 C CA . ILE A 1 95 ? 8.712 -2.305 -18.635 1.00 84.88 95 ILE A CA 1
ATOM 733 C C . ILE A 1 95 ? 8.371 -1.992 -20.091 1.00 84.88 95 ILE A C 1
ATOM 735 O O . ILE A 1 95 ? 7.235 -1.639 -20.394 1.00 84.88 95 ILE A O 1
ATOM 739 N N . ASN A 1 96 ? 9.342 -2.168 -20.987 1.00 80.19 96 ASN A N 1
ATOM 740 C CA . ASN A 1 96 ? 9.135 -2.092 -22.432 1.00 80.19 96 ASN A CA 1
ATOM 741 C C . ASN A 1 96 ? 9.432 -3.464 -23.038 1.00 80.19 96 ASN A C 1
ATOM 743 O O . ASN A 1 96 ? 10.397 -4.112 -22.640 1.00 80.19 96 ASN A O 1
ATOM 747 N N . GLU A 1 97 ? 8.675 -3.889 -24.048 1.00 70.44 97 GLU A N 1
ATOM 748 C CA . GLU A 1 97 ? 8.854 -5.220 -24.654 1.00 70.44 97 GLU A CA 1
ATOM 749 C C . GLU A 1 97 ? 10.221 -5.425 -25.337 1.00 70.44 97 GLU A C 1
ATOM 751 O O . GLU A 1 97 ? 10.609 -6.561 -25.601 1.00 70.44 97 GLU A O 1
ATOM 756 N N . SER A 1 98 ? 10.947 -4.337 -25.619 1.00 72.94 98 SER A N 1
ATOM 757 C CA . SER A 1 98 ? 12.237 -4.326 -26.325 1.00 72.94 98 SER A CA 1
ATOM 758 C C . SER A 1 98 ? 13.439 -3.959 -25.444 1.00 72.94 98 SER A C 1
ATOM 760 O O . SER A 1 98 ? 14.537 -3.794 -25.974 1.00 72.94 98 SER A O 1
ATOM 762 N N . SER A 1 99 ? 13.272 -3.790 -24.125 1.00 80.12 99 SER A N 1
ATOM 763 C CA . SER A 1 99 ? 14.374 -3.427 -23.221 1.00 80.12 99 SER A CA 1
ATOM 764 C C . SER A 1 99 ? 14.351 -4.218 -21.916 1.00 80.12 99 SER A C 1
ATOM 766 O O . SER A 1 99 ? 13.309 -4.691 -21.472 1.00 80.12 99 SER A O 1
ATOM 768 N N . ILE A 1 100 ? 15.508 -4.294 -21.255 1.00 85.31 100 ILE A N 1
ATOM 769 C CA . ILE A 1 100 ? 15.584 -4.724 -19.853 1.00 85.31 100 ILE A CA 1
ATOM 770 C C . ILE A 1 100 ? 14.689 -3.778 -19.015 1.00 85.31 100 ILE A C 1
ATOM 772 O O . ILE A 1 100 ? 14.675 -2.572 -19.301 1.00 85.31 100 ILE A O 1
ATOM 776 N N . PRO A 1 101 ? 13.924 -4.279 -18.025 1.00 88.38 101 PRO A N 1
ATOM 777 C CA . PRO A 1 101 ? 13.150 -3.436 -17.115 1.00 88.38 101 PRO A CA 1
ATOM 778 C C . PRO A 1 101 ? 14.039 -2.465 -16.335 1.00 88.38 101 PRO A C 1
ATOM 780 O O . PRO A 1 101 ? 15.218 -2.733 -16.110 1.00 88.38 101 PRO A O 1
ATOM 783 N N . SER A 1 102 ? 13.483 -1.343 -15.885 1.00 88.06 102 SER A N 1
ATOM 784 C CA . SER A 1 102 ? 14.239 -0.356 -15.108 1.00 88.06 102 SER A CA 1
ATOM 785 C C . SER A 1 102 ? 13.403 0.300 -14.016 1.00 88.06 102 SER A C 1
ATOM 787 O O . SER A 1 102 ? 12.191 0.463 -14.142 1.00 88.06 102 SER A O 1
ATOM 789 N N . TRP A 1 103 ? 14.069 0.677 -12.926 1.00 89.69 103 TRP A N 1
ATOM 790 C CA . TRP A 1 103 ? 13.456 1.379 -11.804 1.00 89.69 103 TRP A CA 1
ATOM 791 C C . TRP A 1 103 ? 13.723 2.884 -11.906 1.00 89.69 103 TRP A C 1
ATOM 793 O O . TRP A 1 103 ? 14.879 3.305 -11.859 1.00 89.69 103 TRP A O 1
ATOM 803 N N . GLU A 1 104 ? 12.671 3.702 -11.987 1.00 90.88 104 GLU A N 1
ATOM 804 C CA . GLU A 1 104 ? 12.764 5.145 -11.728 1.00 90.88 104 GLU A CA 1
ATOM 805 C C . GLU A 1 104 ? 12.315 5.437 -10.291 1.00 90.88 104 GLU A C 1
ATOM 807 O O . GLU A 1 104 ? 11.280 4.949 -9.838 1.00 90.88 104 GLU A O 1
ATOM 812 N N . LEU A 1 105 ? 13.121 6.195 -9.542 1.00 90.62 105 LEU A N 1
ATOM 813 C CA . LEU A 1 105 ? 12.952 6.371 -8.098 1.00 90.62 105 LEU A CA 1
ATOM 814 C C . LEU A 1 105 ? 12.572 7.807 -7.749 1.00 90.62 105 LEU A C 1
ATOM 816 O O . LEU A 1 105 ? 13.200 8.758 -8.213 1.00 90.62 105 LEU A O 1
ATOM 820 N N . TYR A 1 106 ? 11.577 7.949 -6.875 1.00 91.69 106 TYR A N 1
ATOM 821 C CA . TYR A 1 106 ? 10.971 9.229 -6.526 1.00 91.69 106 TYR A CA 1
ATOM 822 C C . TYR A 1 106 ? 11.041 9.491 -5.020 1.00 91.69 106 TYR A C 1
ATOM 824 O O . TYR A 1 106 ? 10.681 8.650 -4.188 1.00 91.69 106 TYR A O 1
ATOM 832 N N . GLY A 1 107 ? 11.462 10.707 -4.667 1.00 89.94 107 GLY A N 1
ATOM 833 C CA . GLY A 1 107 ? 11.578 11.161 -3.283 1.00 89.94 107 GLY A CA 1
ATOM 834 C C . GLY A 1 107 ? 12.759 10.570 -2.515 1.00 89.94 107 GLY A C 1
ATOM 835 O O . GLY A 1 107 ? 13.729 10.074 -3.079 1.00 89.94 107 GLY A O 1
ATOM 836 N N . SER A 1 108 ? 12.684 10.663 -1.187 1.00 87.88 108 SER A N 1
ATOM 837 C CA . SER A 1 108 ? 13.773 10.300 -0.277 1.00 87.88 108 SER A CA 1
ATOM 838 C C . SER A 1 108 ? 13.324 9.326 0.806 1.00 87.88 108 SER A C 1
ATOM 840 O O . SER A 1 108 ? 12.184 9.360 1.267 1.00 87.88 108 SER A O 1
ATOM 842 N N . TYR A 1 109 ? 14.249 8.488 1.261 1.00 88.25 109 TYR A N 1
ATOM 843 C CA . TYR A 1 109 ? 14.052 7.593 2.396 1.00 88.25 109 TYR A CA 1
ATOM 844 C C . TYR A 1 109 ? 13.564 8.306 3.663 1.00 88.25 109 TYR A C 1
ATOM 846 O O . TYR A 1 109 ? 13.998 9.417 3.977 1.00 88.25 109 TYR A O 1
ATOM 854 N N . PHE A 1 110 ? 12.723 7.633 4.453 1.00 89.81 110 PHE A N 1
ATOM 855 C CA . PHE A 1 110 ? 12.496 8.056 5.833 1.00 89.81 110 PHE A CA 1
ATOM 856 C C . PHE A 1 110 ? 13.782 7.937 6.667 1.00 89.81 110 PHE A C 1
ATOM 858 O O . PHE A 1 110 ? 14.664 7.120 6.398 1.00 89.81 110 PHE A O 1
ATOM 865 N N . ARG A 1 111 ? 13.876 8.708 7.759 1.00 90.50 111 ARG A N 1
ATOM 866 C CA . ARG A 1 111 ? 14.971 8.564 8.736 1.00 90.50 111 ARG A CA 1
ATOM 867 C C . ARG A 1 111 ? 14.990 7.135 9.302 1.00 90.50 111 ARG A C 1
ATOM 869 O O . ARG A 1 111 ? 13.940 6.620 9.681 1.00 90.50 111 ARG A O 1
ATOM 876 N N . ARG A 1 112 ? 16.179 6.536 9.474 1.00 88.81 112 ARG A N 1
ATOM 877 C CA . ARG A 1 112 ? 16.387 5.142 9.947 1.00 88.81 112 ARG A CA 1
ATOM 878 C C . ARG A 1 112 ? 15.521 4.684 11.132 1.00 88.81 112 ARG A C 1
ATOM 880 O O . ARG A 1 112 ? 15.160 3.515 11.189 1.00 88.81 112 ARG A O 1
ATOM 887 N N . ARG A 1 113 ? 15.174 5.574 12.074 1.00 90.38 113 ARG A N 1
ATOM 888 C CA . ARG A 1 113 ? 14.270 5.255 13.200 1.00 90.38 113 ARG A CA 1
ATOM 889 C C . ARG A 1 113 ? 12.862 4.857 12.728 1.00 90.38 113 ARG A C 1
ATOM 891 O O . ARG A 1 113 ? 12.312 3.908 13.267 1.00 90.38 113 ARG A O 1
ATOM 898 N N . LYS A 1 114 ? 12.321 5.552 11.722 1.00 90.12 114 LYS A N 1
ATOM 899 C CA . LYS A 1 114 ? 11.007 5.293 11.114 1.00 90.12 114 LYS A CA 1
ATOM 900 C C . LYS A 1 114 ? 11.045 4.079 10.186 1.00 90.12 114 LYS A C 1
ATOM 902 O O . LYS A 1 114 ? 10.149 3.250 10.250 1.00 90.12 114 LYS A O 1
ATOM 907 N N . GLN A 1 115 ? 12.119 3.911 9.406 1.00 88.69 115 GLN A N 1
ATOM 908 C CA . GLN A 1 115 ? 12.331 2.687 8.613 1.00 88.69 115 GLN A CA 1
ATOM 909 C C . GLN A 1 115 ? 12.235 1.434 9.502 1.00 88.69 115 GLN A C 1
ATOM 911 O O . GLN A 1 115 ? 11.492 0.510 9.202 1.00 88.69 115 GLN A O 1
ATOM 916 N N . LYS A 1 116 ? 12.916 1.456 10.658 1.00 89.06 116 LYS A N 1
ATOM 917 C CA . LYS A 1 116 ? 12.912 0.367 11.646 1.00 89.06 116 LYS A CA 1
ATOM 918 C C . LYS A 1 116 ? 11.594 0.162 12.404 1.00 89.06 116 LYS A C 1
ATOM 920 O O . LYS A 1 116 ? 11.484 -0.857 13.081 1.00 89.06 116 LYS A O 1
ATOM 925 N N . SER A 1 117 ? 10.638 1.095 12.360 1.00 91.19 117 SER A N 1
ATOM 926 C CA . SER A 1 117 ? 9.338 0.902 13.014 1.00 91.19 117 SER A CA 1
ATOM 927 C C . SER A 1 117 ? 8.253 0.389 12.074 1.00 91.19 117 SER A C 1
ATOM 929 O O . SER A 1 117 ? 7.313 -0.234 12.557 1.00 91.19 117 SER A O 1
ATOM 931 N N . ILE A 1 118 ? 8.364 0.598 10.760 1.00 89.69 118 ILE A N 1
ATOM 932 C CA . ILE A 1 118 ? 7.411 0.074 9.771 1.00 89.69 118 ILE A CA 1
ATOM 933 C C . ILE A 1 118 ? 7.459 -1.462 9.770 1.00 89.69 118 ILE A C 1
ATOM 935 O O . ILE A 1 118 ? 8.491 -2.059 9.474 1.00 89.69 118 ILE A O 1
ATOM 939 N N . GLN A 1 119 ? 6.329 -2.103 10.080 1.00 88.00 119 GLN A N 1
ATOM 940 C CA . GLN A 1 119 ? 6.156 -3.552 9.943 1.00 88.00 119 GLN A CA 1
ATOM 941 C C . GLN A 1 119 ? 5.464 -3.933 8.633 1.00 88.00 119 GLN A C 1
ATOM 943 O O . GLN A 1 119 ? 5.814 -4.941 8.022 1.00 88.00 119 GLN A O 1
ATOM 948 N N . HIS A 1 120 ? 4.427 -3.181 8.256 1.00 88.06 120 HIS A N 1
ATOM 949 C CA . HIS A 1 120 ? 3.634 -3.415 7.049 1.00 88.06 120 HIS A CA 1
ATOM 950 C C . HIS A 1 120 ? 3.317 -2.081 6.375 1.00 88.06 120 HIS A C 1
ATOM 952 O O . HIS A 1 120 ? 3.141 -1.060 7.047 1.00 88.06 120 HIS A O 1
ATOM 958 N N . VAL A 1 121 ? 3.225 -2.128 5.053 1.00 90.38 121 VAL A N 1
ATOM 959 C CA . VAL A 1 121 ? 2.839 -1.041 4.160 1.00 90.38 121 VAL A CA 1
ATOM 960 C C . VAL A 1 121 ? 1.616 -1.509 3.381 1.00 90.38 121 VAL A C 1
ATOM 962 O O . VAL A 1 121 ? 1.584 -2.636 2.889 1.00 90.38 121 VAL A O 1
ATOM 965 N N . TYR A 1 122 ? 0.625 -0.640 3.244 1.00 91.44 122 TYR A N 1
ATOM 966 C CA . TYR A 1 122 ? -0.508 -0.858 2.353 1.00 91.44 122 TYR A CA 1
ATOM 967 C C . TYR A 1 122 ? -0.670 0.385 1.485 1.00 91.44 122 TYR A C 1
ATOM 969 O O . TYR A 1 122 ? -0.705 1.496 2.015 1.00 91.44 122 TYR A O 1
ATOM 977 N N . THR A 1 123 ? -0.732 0.203 0.168 1.00 93.25 123 THR A N 1
ATOM 978 C CA . THR A 1 123 ? -0.730 1.298 -0.815 1.00 93.25 123 THR A CA 1
ATOM 979 C C . THR A 1 123 ? -2.012 1.236 -1.643 1.00 93.25 123 THR A C 1
ATOM 981 O O . THR A 1 123 ? -2.432 0.151 -2.046 1.00 93.25 123 THR A O 1
ATOM 984 N N . VAL A 1 124 ? -2.637 2.382 -1.905 1.00 93.12 124 VAL A N 1
ATOM 985 C CA . VAL A 1 124 ? -3.854 2.503 -2.723 1.00 93.12 124 VAL A CA 1
ATOM 986 C C . VAL A 1 124 ? -3.836 3.806 -3.529 1.00 93.12 124 VAL A C 1
ATOM 988 O O . VAL A 1 124 ? -3.203 4.777 -3.116 1.00 93.12 124 VAL A O 1
ATOM 991 N N . GLU A 1 125 ? -4.535 3.843 -4.660 1.00 92.81 125 GLU A N 1
ATOM 992 C CA . GLU A 1 125 ? -4.805 5.075 -5.410 1.00 92.81 125 GLU A CA 1
ATOM 993 C C . GLU A 1 125 ? -5.872 5.938 -4.699 1.00 92.81 125 GLU A C 1
ATOM 995 O O . GLU A 1 125 ? -6.858 5.429 -4.166 1.00 92.81 125 GLU A O 1
ATOM 1000 N N . ASP A 1 126 ? -5.666 7.255 -4.674 1.00 92.62 126 ASP A N 1
ATOM 1001 C CA . ASP A 1 126 ? -6.574 8.275 -4.127 1.00 92.62 126 ASP A CA 1
ATOM 1002 C C . ASP A 1 126 ? -7.017 9.174 -5.285 1.00 92.62 126 ASP A C 1
ATOM 1004 O O . ASP A 1 126 ? -6.502 10.281 -5.467 1.00 92.62 126 ASP A O 1
ATOM 1008 N N . VAL A 1 127 ? -7.914 8.626 -6.116 1.00 89.06 127 VAL A N 1
ATOM 1009 C CA . VAL A 1 127 ? -8.330 9.178 -7.419 1.00 89.06 127 VAL A CA 1
ATOM 1010 C C . VAL A 1 127 ? -8.733 10.650 -7.305 1.00 89.06 127 VAL A C 1
ATOM 1012 O O . VAL A 1 127 ? -8.182 11.487 -8.016 1.00 89.06 127 VAL A O 1
ATOM 1015 N N . ASP A 1 128 ? -9.610 10.985 -6.351 1.00 89.50 128 ASP A N 1
ATOM 1016 C CA . ASP A 1 128 ? -10.120 12.354 -6.147 1.00 89.50 128 ASP A CA 1
ATOM 1017 C C . ASP A 1 128 ? -9.026 13.371 -5.777 1.00 89.50 128 ASP A C 1
ATOM 1019 O O . ASP A 1 128 ? -9.215 14.577 -5.912 1.00 89.50 128 ASP A O 1
ATOM 1023 N N . ASN A 1 129 ? -7.885 12.891 -5.273 1.00 89.62 129 ASN A N 1
ATOM 1024 C CA . ASN A 1 129 ? -6.743 13.706 -4.871 1.00 89.62 129 ASN A CA 1
ATOM 1025 C C . ASN A 1 129 ? -5.574 13.627 -5.873 1.00 89.62 129 ASN A C 1
ATOM 1027 O O . ASN A 1 129 ? -4.515 14.198 -5.594 1.00 89.62 129 ASN A O 1
ATOM 1031 N N . GLU A 1 130 ? -5.734 12.927 -7.002 1.00 90.56 130 GLU A N 1
ATOM 1032 C CA . GLU A 1 130 ? -4.684 12.642 -7.994 1.00 90.56 130 GLU A CA 1
ATOM 1033 C C . GLU A 1 130 ? -3.402 12.015 -7.406 1.00 90.56 130 GLU A C 1
ATOM 1035 O O . GLU A 1 130 ? -2.288 12.250 -7.888 1.00 90.56 130 GLU A O 1
ATOM 1040 N N . GLY A 1 131 ? -3.543 11.229 -6.339 1.00 93.56 131 GLY A N 1
ATOM 1041 C CA . GLY A 1 131 ? -2.414 10.730 -5.560 1.00 93.56 131 GLY A CA 1
ATOM 1042 C C . GLY A 1 131 ? -2.587 9.295 -5.093 1.00 93.56 131 GLY A C 1
ATOM 1043 O O . GLY A 1 131 ? -3.349 8.511 -5.650 1.00 93.56 131 GLY A O 1
ATOM 1044 N N . MET A 1 132 ? -1.845 8.953 -4.048 1.00 94.69 132 MET A N 1
ATOM 1045 C CA . MET A 1 132 ? -1.849 7.637 -3.422 1.00 94.69 132 MET A CA 1
ATOM 1046 C C . MET A 1 132 ? -1.984 7.799 -1.910 1.00 94.69 132 MET A C 1
ATOM 1048 O O . MET A 1 132 ? -1.373 8.704 -1.337 1.00 94.69 132 MET A O 1
ATOM 1052 N N . LEU A 1 133 ? -2.722 6.907 -1.250 1.00 95.38 133 LEU A N 1
ATOM 1053 C CA . LEU A 1 133 ? -2.661 6.765 0.204 1.00 95.38 133 LEU A CA 1
ATOM 1054 C C . LEU A 1 133 ? -1.773 5.583 0.578 1.00 95.38 133 LEU A C 1
ATOM 1056 O O . LEU A 1 133 ? -1.846 4.503 -0.009 1.00 95.38 133 LEU A O 1
ATOM 1060 N N . VAL A 1 134 ? -0.947 5.806 1.594 1.00 94.75 134 VAL A N 1
ATOM 1061 C CA . VAL A 1 13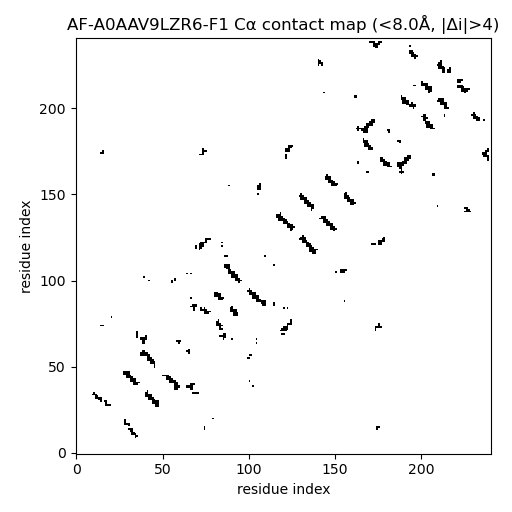4 ? -0.014 4.832 2.146 1.00 94.75 134 VAL A CA 1
ATOM 1062 C C . VAL A 1 134 ? -0.293 4.681 3.634 1.00 94.75 134 VAL A C 1
ATOM 1064 O O . VAL A 1 134 ? -0.129 5.628 4.404 1.00 94.75 134 VAL A O 1
ATOM 1067 N N . VAL A 1 135 ? -0.704 3.484 4.044 1.00 94.88 135 VAL A N 1
ATOM 1068 C CA . VAL A 1 135 ? -0.916 3.120 5.449 1.00 94.88 135 VAL A CA 1
ATOM 1069 C C . VAL A 1 135 ? 0.322 2.395 5.958 1.00 94.88 135 VAL A C 1
ATOM 1071 O O . VAL A 1 135 ? 0.655 1.309 5.479 1.00 94.88 135 VAL A O 1
ATOM 1074 N N . PHE A 1 136 ? 0.983 2.967 6.961 1.00 93.62 136 PHE A N 1
ATOM 1075 C CA . PHE A 1 136 ? 2.061 2.310 7.691 1.00 93.62 136 PHE A CA 1
ATOM 1076 C C . PHE A 1 136 ? 1.515 1.714 8.983 1.00 93.62 136 PHE A C 1
ATOM 1078 O O . PHE A 1 136 ? 1.033 2.444 9.849 1.00 93.62 136 PHE A O 1
ATOM 1085 N N . LEU A 1 137 ? 1.650 0.396 9.133 1.00 92.25 137 LEU A N 1
ATOM 1086 C CA . LEU A 1 137 ? 1.503 -0.271 10.424 1.00 92.25 137 LEU A CA 1
ATOM 1087 C C . LEU A 1 137 ? 2.874 -0.279 11.107 1.00 92.25 137 LEU A C 1
ATOM 1089 O O . LEU A 1 137 ? 3.800 -0.953 10.641 1.00 92.25 137 LEU A O 1
ATOM 1093 N N . CYS A 1 138 ? 3.003 0.489 12.182 1.00 91.25 138 CYS A N 1
ATOM 1094 C CA . CYS A 1 138 ? 4.252 0.779 12.871 1.00 91.25 138 CYS A CA 1
ATOM 1095 C C . CYS A 1 138 ? 4.315 0.183 14.283 1.00 91.25 138 CYS A C 1
ATOM 1097 O O . CYS A 1 138 ? 3.306 0.005 14.959 1.00 91.25 138 CYS A O 1
ATOM 1099 N N . HIS A 1 139 ? 5.542 -0.087 14.734 1.00 89.44 139 HIS A N 1
ATOM 1100 C CA . HIS A 1 139 ? 5.866 -0.658 16.043 1.00 89.44 139 HIS A CA 1
ATOM 1101 C C . HIS A 1 139 ? 5.230 -2.043 16.290 1.00 89.44 139 HIS A C 1
ATOM 1103 O O . HIS A 1 139 ? 4.554 -2.598 15.424 1.00 89.44 139 HIS A O 1
ATOM 1109 N N . GLN A 1 140 ? 5.532 -2.677 17.429 1.00 83.81 140 GLN A N 1
ATOM 1110 C CA . GLN A 1 140 ? 4.922 -3.971 17.782 1.00 83.81 140 GLN A CA 1
ATOM 1111 C C . GLN A 1 140 ? 3.504 -3.792 18.332 1.00 83.81 140 GLN A C 1
ATOM 1113 O O . GLN A 1 140 ? 2.680 -4.687 18.158 1.00 83.81 140 GLN A O 1
ATOM 1118 N N . GLU A 1 141 ? 3.202 -2.621 18.900 1.00 86.38 141 GLU A N 1
ATOM 1119 C CA . GLU A 1 141 ? 1.847 -2.212 19.260 1.00 86.38 141 GLU A CA 1
ATOM 1120 C C . GLU A 1 141 ? 0.917 -2.076 18.041 1.00 86.38 141 GLU A C 1
ATOM 1122 O O . GLU A 1 141 ? -0.292 -2.227 18.193 1.00 86.38 141 GLU A O 1
ATOM 1127 N N . GLY A 1 142 ? 1.439 -1.826 16.836 1.00 89.38 142 GLY A N 1
ATOM 1128 C CA . GLY A 1 142 ? 0.617 -1.603 15.645 1.00 89.38 142 GLY A CA 1
ATOM 1129 C C . GLY A 1 142 ? -0.020 -0.213 15.600 1.00 89.38 142 GLY A C 1
ATOM 1130 O O . GLY A 1 142 ? -1.201 -0.090 15.282 1.00 89.38 142 GLY A O 1
ATOM 1131 N N . GLU A 1 143 ? 0.757 0.824 15.902 1.00 94.31 143 GLU A N 1
ATOM 1132 C CA . GLU A 1 143 ? 0.422 2.217 15.593 1.00 94.31 143 GLU A CA 1
ATOM 1133 C C . GLU A 1 143 ? 0.113 2.365 14.093 1.00 94.31 143 GLU A C 1
ATOM 1135 O O . GLU A 1 143 ? 0.774 1.742 13.259 1.00 94.31 143 GLU A O 1
ATOM 1140 N N . VAL A 1 144 ? -0.879 3.182 13.731 1.00 95.56 144 VAL A N 1
ATOM 1141 C CA . VAL A 1 144 ? -1.241 3.418 12.326 1.00 95.56 144 VAL A CA 1
ATOM 1142 C C . VAL A 1 144 ? -1.015 4.876 11.963 1.00 95.56 144 VAL A C 1
ATOM 1144 O O . VAL A 1 144 ? -1.664 5.770 12.509 1.00 95.56 144 VAL A O 1
ATOM 1147 N N . GLU A 1 145 ? -0.151 5.099 10.978 1.00 95.12 145 GLU A N 1
ATOM 1148 C CA . GLU A 1 145 ? -0.037 6.375 10.275 1.00 95.12 145 GLU A CA 1
ATOM 1149 C C . GLU A 1 145 ? -0.561 6.226 8.847 1.00 95.12 145 GLU A C 1
ATOM 1151 O O . GLU A 1 145 ? -0.257 5.241 8.171 1.00 95.12 145 GLU A O 1
ATOM 1156 N N . VAL A 1 146 ? -1.277 7.238 8.355 1.00 96.06 146 VAL A N 1
ATOM 1157 C CA . VAL A 1 146 ? -1.642 7.351 6.939 1.00 96.06 146 VAL A CA 1
ATOM 1158 C C . VAL A 1 146 ? -0.945 8.560 6.348 1.00 96.06 146 VAL A C 1
ATOM 1160 O O . VAL A 1 146 ? -0.894 9.626 6.962 1.00 96.06 146 VAL A O 1
ATOM 1163 N N . TRP A 1 147 ? -0.404 8.386 5.151 1.00 95.81 147 TRP A N 1
ATOM 1164 C CA . TRP A 1 147 ? 0.261 9.433 4.400 1.00 95.81 147 TRP A CA 1
ATOM 1165 C C . TRP A 1 147 ? -0.307 9.514 2.988 1.00 95.81 147 TRP A C 1
ATOM 1167 O O . TRP A 1 147 ? -0.443 8.491 2.317 1.00 95.81 147 TRP A O 1
ATOM 1177 N N . ARG A 1 148 ? -0.579 10.729 2.518 1.00 95.56 148 ARG A N 1
ATOM 1178 C CA . ARG A 1 148 ? -0.905 11.028 1.126 1.00 95.56 148 ARG A CA 1
ATOM 1179 C C . ARG A 1 148 ? 0.386 11.331 0.363 1.00 95.56 148 ARG A C 1
ATOM 1181 O O . ARG A 1 148 ? 1.218 12.117 0.814 1.00 95.56 148 ARG A O 1
ATOM 1188 N N . TYR A 1 149 ? 0.566 10.659 -0.766 1.00 95.38 149 TYR A N 1
ATOM 1189 C CA . TYR A 1 149 ? 1.726 10.740 -1.654 1.00 95.38 149 TYR A CA 1
ATOM 1190 C C . TYR A 1 149 ? 1.269 11.319 -2.999 1.00 95.38 149 TYR A C 1
ATOM 1192 O O . TYR A 1 149 ? 0.322 10.801 -3.594 1.00 95.38 149 TYR A O 1
ATOM 1200 N N . LYS A 1 150 ? 1.940 12.363 -3.503 1.00 94.12 150 LYS A N 1
ATOM 1201 C CA . LYS A 1 150 ? 1.676 12.938 -4.837 1.00 94.12 150 LYS A CA 1
ATOM 1202 C C . LYS A 1 150 ? 2.971 13.073 -5.638 1.00 94.12 150 LYS A C 1
ATOM 1204 O O . LYS A 1 150 ? 3.981 13.544 -5.119 1.00 94.12 150 LYS A O 1
ATOM 1209 N N . MET A 1 151 ? 2.942 12.653 -6.903 1.00 90.81 151 MET A N 1
ATOM 1210 C CA . MET A 1 151 ? 4.069 12.809 -7.830 1.00 90.81 151 MET A CA 1
ATOM 1211 C C . MET A 1 151 ? 3.891 14.096 -8.637 1.00 90.81 151 MET A C 1
ATOM 1213 O O . MET A 1 151 ? 2.994 14.188 -9.473 1.00 90.81 151 MET A O 1
ATOM 1217 N N . ASN A 1 152 ? 4.748 15.081 -8.375 1.00 89.38 152 ASN A N 1
ATOM 1218 C CA . ASN A 1 152 ? 4.763 16.384 -9.031 1.00 89.38 152 ASN A CA 1
ATOM 1219 C C . ASN A 1 152 ? 6.022 16.478 -9.910 1.00 89.38 152 ASN A C 1
ATOM 1221 O O . ASN A 1 152 ? 7.113 16.842 -9.460 1.00 89.38 152 ASN A O 1
ATOM 1225 N N . GLY A 1 153 ? 5.905 16.013 -11.157 1.00 87.00 153 GLY A N 1
ATOM 1226 C CA . GLY A 1 153 ? 7.068 15.737 -12.002 1.00 87.00 153 GLY A CA 1
ATOM 1227 C C . GLY A 1 153 ? 7.986 14.706 -11.334 1.00 87.00 153 GLY A C 1
ATOM 1228 O O . GLY A 1 153 ? 7.549 13.602 -11.020 1.00 87.00 153 GLY A O 1
ATOM 1229 N N . LYS A 1 154 ? 9.252 15.069 -11.084 1.00 85.88 154 LYS A N 1
ATOM 1230 C CA . LYS A 1 154 ? 10.215 14.224 -10.342 1.00 85.88 154 LYS A CA 1
ATOM 1231 C C . LYS A 1 154 ? 10.216 14.446 -8.822 1.00 85.88 154 LYS A C 1
ATOM 1233 O O . LYS A 1 154 ? 10.961 13.776 -8.108 1.00 85.88 154 LYS A O 1
ATOM 1238 N N . VAL A 1 155 ? 9.401 15.368 -8.307 1.00 90.88 155 VAL A N 1
ATOM 1239 C CA . VAL A 1 155 ? 9.261 15.612 -6.865 1.00 90.88 155 VAL A CA 1
ATOM 1240 C C . VAL A 1 155 ? 8.195 14.678 -6.294 1.00 90.88 155 VAL A C 1
ATOM 1242 O O . VAL A 1 155 ? 7.115 14.534 -6.862 1.00 90.88 155 VAL A O 1
ATOM 1245 N N . LEU A 1 156 ? 8.496 14.050 -5.155 1.00 93.38 156 LEU A N 1
ATOM 1246 C CA . LEU A 1 156 ? 7.524 13.275 -4.386 1.00 93.38 156 LEU A CA 1
ATOM 1247 C C . LEU A 1 156 ? 7.102 14.054 -3.143 1.00 93.38 156 LEU A C 1
ATOM 1249 O O . LEU A 1 156 ? 7.836 14.119 -2.151 1.00 93.38 156 LEU A O 1
ATOM 1253 N N . GLU A 1 157 ? 5.907 14.621 -3.209 1.00 94.81 157 GLU A N 1
ATOM 1254 C CA . GLU A 1 157 ? 5.251 15.294 -2.096 1.00 94.81 157 GLU A CA 1
ATOM 1255 C C . GLU A 1 157 ? 4.614 14.255 -1.167 1.00 94.81 157 GLU A C 1
ATOM 1257 O O . GLU A 1 157 ? 4.060 13.248 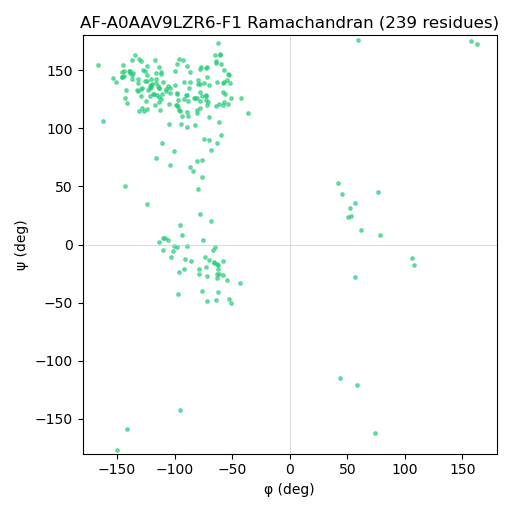-1.620 1.00 94.81 157 GLU A O 1
ATOM 1262 N N . ARG A 1 158 ? 4.744 14.471 0.147 1.00 94.75 158 ARG A N 1
ATOM 1263 C CA . ARG A 1 158 ? 4.283 13.546 1.191 1.00 94.75 158 ARG A CA 1
ATOM 1264 C C . ARG A 1 158 ? 3.696 14.315 2.365 1.00 94.75 158 ARG A C 1
ATOM 1266 O O . ARG A 1 158 ? 4.390 15.103 3.004 1.00 94.75 158 ARG A O 1
ATOM 1273 N N . GLU A 1 159 ? 2.443 14.021 2.661 1.00 94.88 159 GLU A N 1
ATOM 1274 C CA . GLU A 1 159 ? 1.604 14.651 3.678 1.00 94.88 159 GLU A CA 1
ATOM 1275 C C . GLU A 1 159 ? 1.150 13.566 4.661 1.00 94.88 159 GLU A C 1
ATOM 1277 O O . GLU A 1 159 ? 0.629 12.545 4.223 1.00 94.88 159 GLU A O 1
ATOM 1282 N N . GLN A 1 160 ? 1.338 13.740 5.972 1.00 95.25 160 GLN A N 1
ATOM 1283 C CA . GLN A 1 160 ? 0.722 12.842 6.958 1.00 95.25 160 GLN A CA 1
ATOM 1284 C C . GLN A 1 160 ? -0.713 13.309 7.216 1.00 95.25 160 GLN A C 1
ATOM 1286 O O . GLN A 1 160 ? -0.918 14.471 7.568 1.00 95.25 160 GLN A O 1
ATOM 1291 N N . ILE A 1 161 ? -1.696 12.417 7.070 1.00 94.62 161 ILE A N 1
ATOM 1292 C CA . ILE A 1 161 ? -3.121 12.754 7.197 1.00 94.62 161 ILE A CA 1
ATOM 1293 C C . ILE A 1 161 ? -3.759 12.120 8.434 1.00 94.62 161 ILE A C 1
ATOM 1295 O O . ILE A 1 161 ? -3.400 11.023 8.862 1.00 94.62 161 ILE A O 1
ATOM 1299 N N . THR A 1 162 ? -4.745 12.819 8.995 1.00 91.56 162 THR A N 1
ATOM 1300 C CA . THR A 1 162 ? -5.521 12.401 10.177 1.00 91.56 162 THR A CA 1
ATOM 1301 C C . THR A 1 162 ? -6.976 12.040 9.852 1.00 91.56 162 THR A C 1
ATOM 1303 O O . THR A 1 162 ? -7.698 11.557 10.725 1.00 91.56 162 THR A O 1
ATOM 1306 N N . SER A 1 163 ? -7.418 12.230 8.602 1.00 91.94 163 SER A N 1
ATOM 1307 C CA . SER A 1 163 ? -8.726 11.769 8.128 1.00 91.94 163 SER A CA 1
ATOM 1308 C C . SER A 1 163 ? -8.706 11.328 6.663 1.00 91.94 163 SER A C 1
ATOM 1310 O O . SER A 1 163 ? -8.029 11.939 5.841 1.00 91.94 163 SER A O 1
ATOM 1312 N N . LEU A 1 164 ? -9.490 10.295 6.342 1.00 90.75 164 LEU A N 1
ATOM 1313 C CA . LEU A 1 164 ? -9.822 9.860 4.978 1.00 90.75 164 LEU A CA 1
ATOM 1314 C C . LEU A 1 164 ? -11.005 10.680 4.435 1.00 90.75 164 LEU A C 1
ATOM 1316 O O . LEU A 1 164 ? -12.100 10.154 4.233 1.00 90.75 164 LEU A O 1
ATOM 1320 N N . ASP A 1 165 ? -10.807 11.992 4.298 1.00 83.81 165 ASP A N 1
ATOM 1321 C CA . ASP A 1 165 ? -11.784 12.966 3.779 1.00 83.81 165 ASP A CA 1
ATOM 1322 C C . ASP A 1 165 ? -13.184 12.886 4.464 1.00 83.81 165 ASP A C 1
ATOM 1324 O O . ASP A 1 165 ? -14.207 13.294 3.919 1.00 83.81 165 ASP A O 1
ATOM 1328 N N . ASN A 1 166 ? -13.229 12.349 5.694 1.00 79.31 166 ASN A N 1
ATOM 1329 C CA . ASN A 1 166 ? -14.392 11.983 6.523 1.00 79.31 166 ASN A CA 1
ATOM 1330 C C . ASN A 1 166 ? -15.423 10.995 5.931 1.00 79.31 166 ASN A C 1
ATOM 1332 O O . ASN A 1 166 ? -16.059 10.284 6.711 1.00 79.31 166 ASN A O 1
ATOM 1336 N N . ASN A 1 167 ? -15.601 10.908 4.610 1.00 86.88 167 ASN A N 1
ATOM 1337 C CA . ASN A 1 167 ? -16.580 10.026 3.955 1.00 86.88 167 ASN A CA 1
ATOM 1338 C C . ASN A 1 167 ? -15.970 8.759 3.320 1.00 86.88 167 ASN A C 1
ATOM 1340 O O . ASN A 1 167 ? -16.721 7.854 2.948 1.00 86.88 167 ASN A O 1
ATOM 1344 N N . LYS A 1 168 ? -14.639 8.657 3.210 1.00 92.19 168 LYS A N 1
ATOM 1345 C CA . LYS A 1 168 ? -13.967 7.481 2.640 1.00 92.19 168 LYS A CA 1
ATOM 1346 C C . LYS A 1 168 ? -13.651 6.427 3.695 1.00 92.19 168 LYS A C 1
ATOM 1348 O O . LYS A 1 168 ? -13.428 6.714 4.875 1.00 92.19 168 LYS A O 1
ATOM 1353 N N . THR A 1 169 ? -13.565 5.197 3.219 1.00 93.56 169 THR A N 1
ATOM 1354 C CA . THR A 1 169 ? -13.224 3.998 3.973 1.00 93.56 169 THR A CA 1
ATOM 1355 C C . THR A 1 169 ? -12.170 3.222 3.193 1.00 93.56 169 THR A C 1
ATOM 1357 O O . THR A 1 169 ? -12.298 3.037 1.984 1.00 93.56 169 THR A O 1
ATOM 1360 N N . LEU A 1 170 ? -11.114 2.784 3.874 1.00 94.62 170 LEU A N 1
ATOM 1361 C CA . LEU A 1 170 ? -9.961 2.132 3.255 1.00 94.62 170 LEU A CA 1
ATOM 1362 C C . LEU A 1 170 ? -9.886 0.668 3.691 1.00 94.62 170 LEU A C 1
ATOM 1364 O O . LEU A 1 170 ? -9.814 0.376 4.880 1.00 94.62 170 LEU A O 1
ATOM 1368 N N . PHE A 1 171 ? -9.889 -0.255 2.737 1.00 93.19 171 PHE A N 1
ATOM 1369 C CA . PHE A 1 171 ? -9.760 -1.691 2.969 1.00 93.19 171 PHE A CA 1
ATOM 1370 C C . PHE A 1 171 ? -8.347 -2.123 2.579 1.00 93.19 171 PHE A C 1
ATOM 1372 O O . PHE A 1 171 ? -7.938 -1.919 1.438 1.00 93.19 171 PHE A O 1
ATOM 1379 N N . VAL A 1 172 ? -7.585 -2.695 3.517 1.00 92.12 172 VAL A N 1
ATOM 1380 C CA . VAL A 1 172 ? -6.174 -3.067 3.297 1.00 92.12 172 VAL A CA 1
ATOM 1381 C C . VAL A 1 172 ? -5.947 -4.561 3.485 1.00 92.12 172 VAL A C 1
ATOM 1383 O O . VAL A 1 172 ? -6.484 -5.164 4.412 1.00 92.12 172 VAL A O 1
ATOM 1386 N N . SER A 1 173 ? -5.158 -5.192 2.618 1.00 88.69 173 SER A N 1
ATOM 1387 C CA . SER A 1 173 ? -4.797 -6.614 2.726 1.00 88.69 173 SER A CA 1
ATOM 1388 C C . SER A 1 173 ? -3.415 -6.876 2.127 1.00 88.69 173 SER A C 1
ATOM 1390 O O . SER A 1 173 ? -2.751 -5.946 1.679 1.00 88.69 173 SER A O 1
ATOM 1392 N N . PHE A 1 174 ? -2.956 -8.134 2.090 1.00 80.06 174 PHE A N 1
ATOM 1393 C CA . PHE A 1 174 ? -1.736 -8.422 1.330 1.00 80.06 174 PHE A CA 1
ATOM 1394 C C . PHE A 1 174 ? -1.979 -8.340 -0.177 1.00 80.06 174 PHE A C 1
ATOM 1396 O O . PHE A 1 174 ? -1.202 -7.711 -0.886 1.00 80.06 174 PHE A O 1
ATOM 1403 N N . GLY A 1 175 ? -3.038 -8.989 -0.668 1.00 77.06 175 GLY A N 1
ATOM 1404 C CA . GLY A 1 175 ? -3.280 -9.119 -2.107 1.00 77.06 175 GLY A CA 1
ATOM 1405 C C . GLY A 1 175 ? -3.579 -7.799 -2.822 1.00 77.06 175 GLY A C 1
ATOM 1406 O O . GLY A 1 175 ? -3.501 -7.756 -4.043 1.00 77.06 175 GLY A O 1
ATOM 1407 N N . GLY A 1 176 ? -3.912 -6.749 -2.070 1.00 84.38 176 GLY A N 1
ATOM 1408 C CA . GLY A 1 176 ? -4.247 -5.421 -2.568 1.00 84.38 176 GLY A CA 1
ATOM 1409 C C . GLY A 1 176 ? -4.979 -4.597 -1.509 1.00 84.38 176 GLY A C 1
ATOM 1410 O O . GLY A 1 176 ? -5.366 -5.114 -0.454 1.00 84.38 176 GLY A O 1
ATOM 1411 N N . SER A 1 177 ? -5.187 -3.319 -1.808 1.00 90.31 177 SER A N 1
ATOM 1412 C CA . SER A 1 177 ? -5.948 -2.382 -0.979 1.00 90.31 177 SER A CA 1
ATOM 1413 C C . SER A 1 177 ? -6.870 -1.549 -1.871 1.00 90.31 177 SER A C 1
ATOM 1415 O O . SER A 1 177 ? -6.497 -1.262 -3.007 1.00 90.31 177 SER A O 1
ATOM 1417 N N . TYR A 1 178 ? -8.048 -1.150 -1.383 1.00 90.69 178 TYR A N 1
ATOM 1418 C CA . TYR A 1 178 ? -8.960 -0.262 -2.116 1.00 90.69 178 TYR A CA 1
ATOM 1419 C C . TYR A 1 178 ? -9.599 0.800 -1.214 1.00 90.69 178 TYR A C 1
ATOM 1421 O O . TYR A 1 178 ? -9.821 0.592 -0.019 1.00 90.69 178 TYR A O 1
ATOM 1429 N N . LEU A 1 179 ? -9.884 1.959 -1.807 1.00 92.44 179 LEU A N 1
ATOM 1430 C CA . LEU A 1 179 ? -10.444 3.140 -1.159 1.00 92.44 179 LEU A CA 1
ATOM 1431 C C . LEU A 1 179 ? -11.867 3.346 -1.687 1.00 92.44 179 LEU A C 1
ATOM 1433 O O . LEU A 1 179 ? -12.069 3.398 -2.897 1.00 92.44 179 LEU A O 1
ATOM 1437 N N . LYS A 1 180 ? -12.857 3.426 -0.794 1.00 91.44 180 LYS A N 1
ATOM 1438 C CA . LYS A 1 180 ? -14.281 3.471 -1.156 1.00 91.44 180 LYS A CA 1
ATOM 1439 C C . LYS A 1 180 ? -15.008 4.589 -0.421 1.00 91.44 180 LYS A C 1
ATOM 1441 O O . LYS A 1 180 ? -14.902 4.705 0.797 1.00 91.44 180 LYS A O 1
ATOM 1446 N N . THR A 1 181 ? -15.790 5.381 -1.145 1.00 90.25 181 THR A N 1
ATOM 1447 C CA . THR A 1 181 ? -16.701 6.370 -0.553 1.00 90.25 181 THR A CA 1
ATOM 1448 C C . THR A 1 181 ? -17.877 5.648 0.103 1.00 90.25 181 THR A C 1
ATOM 1450 O O . THR A 1 181 ? -18.623 4.931 -0.565 1.00 90.25 181 THR A O 1
ATOM 1453 N N . CYS A 1 182 ? -18.061 5.820 1.412 1.00 81.19 182 CYS A N 1
ATOM 1454 C CA . CYS A 1 182 ? -19.139 5.175 2.155 1.00 81.19 182 CYS A CA 1
ATOM 1455 C C . CYS A 1 182 ? -20.358 6.094 2.297 1.00 81.19 182 CYS A C 1
ATOM 1457 O O . CYS A 1 182 ? -20.327 7.081 3.026 1.00 81.19 182 CYS A O 1
ATOM 1459 N N . ALA A 1 183 ? -21.475 5.700 1.679 1.00 68.31 183 ALA A N 1
ATOM 1460 C CA . ALA A 1 183 ? -22.783 6.320 1.911 1.00 68.31 183 ALA A CA 1
ATOM 1461 C C . ALA A 1 183 ? -23.394 5.959 3.286 1.00 68.31 183 ALA A C 1
ATOM 1463 O O . ALA A 1 183 ? -24.288 6.647 3.771 1.00 68.31 183 ALA A O 1
ATOM 1464 N N . ALA 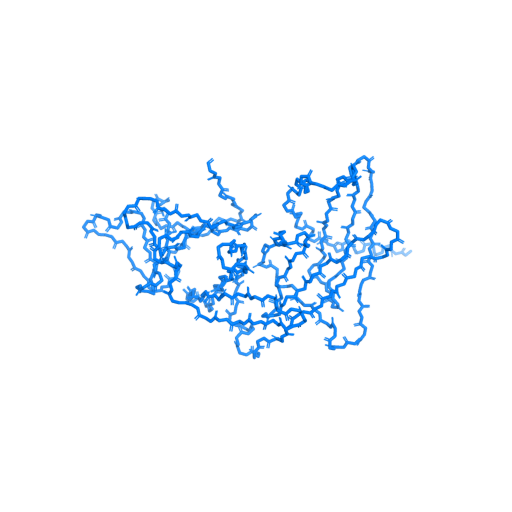A 1 184 ? -22.925 4.880 3.923 1.00 75.75 184 ALA A N 1
ATOM 1465 C CA . ALA A 1 184 ? -23.416 4.434 5.224 1.00 75.75 184 ALA A CA 1
ATOM 1466 C C . ALA A 1 184 ? -22.833 5.278 6.372 1.00 75.75 184 ALA A C 1
ATOM 1468 O O . ALA A 1 184 ? -21.612 5.360 6.553 1.00 75.75 184 ALA A O 1
ATOM 1469 N N . GLN A 1 185 ? -23.718 5.872 7.176 1.00 72.88 185 GLN A N 1
ATOM 1470 C CA . GLN A 1 185 ? -23.350 6.736 8.296 1.00 72.88 185 GLN A CA 1
ATOM 1471 C C . GLN A 1 185 ? -22.417 6.013 9.282 1.00 72.88 185 GLN A C 1
ATOM 1473 O O . GLN A 1 185 ? -22.692 4.905 9.737 1.00 72.88 185 GLN A O 1
ATOM 1478 N N . GLY A 1 186 ? -21.300 6.657 9.627 1.00 77.56 186 GLY A N 1
ATOM 1479 C CA . GLY A 1 186 ? -20.343 6.130 10.602 1.00 77.56 186 GLY A CA 1
ATOM 1480 C C . GLY A 1 186 ? -19.397 5.035 10.089 1.00 77.56 186 GLY A C 1
ATOM 1481 O O . GLY A 1 186 ? -18.672 4.469 10.907 1.00 77.56 186 GLY A O 1
ATOM 1482 N N . LEU A 1 187 ? -19.353 4.729 8.783 1.00 81.50 187 LEU A N 1
ATOM 1483 C CA . LEU A 1 187 ? -18.282 3.897 8.197 1.00 81.50 187 LEU A CA 1
ATOM 1484 C C . LEU A 1 187 ? -17.083 4.701 7.663 1.00 81.50 187 LEU A C 1
ATOM 1486 O O . LEU A 1 187 ? -15.988 4.146 7.557 1.00 81.50 187 LEU A O 1
ATOM 1490 N N . GLY A 1 188 ? -17.270 5.991 7.374 1.00 88.88 188 GLY A N 1
ATOM 1491 C CA . GLY A 1 188 ? -16.200 6.893 6.943 1.00 88.88 188 GLY A CA 1
ATOM 1492 C C . GLY A 1 188 ? -15.111 7.119 8.004 1.00 88.88 188 GLY A C 1
ATOM 1493 O O . GLY A 1 188 ? -15.323 6.908 9.201 1.00 88.88 188 GLY A O 1
ATOM 1494 N N . ASN A 1 189 ? -13.931 7.534 7.544 1.00 91.62 189 ASN A N 1
ATOM 1495 C CA . ASN A 1 189 ? -12.698 7.708 8.320 1.00 91.62 189 ASN A CA 1
ATOM 1496 C C . ASN A 1 189 ? -12.205 6.451 9.077 1.00 91.62 189 ASN A C 1
ATOM 1498 O O . ASN A 1 189 ? -11.665 6.524 10.189 1.00 91.62 189 ASN A O 1
ATOM 1502 N N . LYS A 1 190 ? -12.393 5.276 8.463 1.00 93.56 190 LYS A N 1
ATOM 1503 C CA . LYS A 1 190 ? -11.977 3.971 8.999 1.00 93.56 190 LYS A CA 1
ATOM 1504 C C . LYS A 1 190 ? -11.075 3.211 8.031 1.00 93.56 190 LYS A C 1
ATOM 1506 O O . LYS A 1 190 ? -11.273 3.262 6.817 1.00 93.56 190 LYS A O 1
ATOM 1511 N N . ILE A 1 191 ? -10.135 2.455 8.596 1.00 95.25 191 ILE A N 1
ATOM 1512 C CA . ILE A 1 191 ? -9.278 1.507 7.877 1.00 95.25 191 ILE A CA 1
ATOM 1513 C C . ILE A 1 191 ? -9.645 0.090 8.319 1.00 95.25 191 ILE A C 1
ATOM 1515 O O . ILE A 1 191 ? -9.465 -0.259 9.485 1.00 95.25 191 ILE A O 1
ATOM 1519 N N . PHE A 1 192 ? -10.149 -0.732 7.408 1.00 93.31 192 PHE A N 1
ATOM 1520 C CA . PHE A 1 192 ? -10.483 -2.130 7.657 1.00 93.31 192 PHE A CA 1
ATOM 1521 C C . PHE A 1 192 ? -9.260 -3.003 7.384 1.00 93.31 192 PHE A C 1
ATOM 1523 O O . PHE A 1 192 ? -8.778 -3.107 6.254 1.00 93.31 192 PHE A O 1
ATOM 1530 N N . PHE A 1 193 ? -8.749 -3.613 8.451 1.00 91.81 193 PHE A N 1
ATOM 1531 C CA . PHE A 1 193 ? -7.593 -4.502 8.416 1.00 91.81 193 PHE A CA 1
ATOM 1532 C C . PHE A 1 193 ? -8.052 -5.965 8.374 1.00 91.81 193 PHE A C 1
ATOM 1534 O O . PHE A 1 193 ? -9.127 -6.286 8.887 1.00 91.81 193 PHE A O 1
ATOM 1541 N N . PRO A 1 194 ? -7.230 -6.895 7.854 1.00 89.06 194 PRO A N 1
ATOM 1542 C CA . PRO A 1 194 ? -7.508 -8.318 7.933 1.00 89.06 194 PRO A CA 1
ATOM 1543 C C . PRO A 1 194 ? -7.087 -8.785 9.330 1.00 89.06 194 PRO A C 1
ATOM 1545 O O . PRO A 1 194 ? -6.038 -9.398 9.525 1.00 89.06 194 PRO A O 1
ATOM 1548 N N . MET A 1 195 ? -7.860 -8.383 10.333 1.00 91.19 195 MET A N 1
ATOM 1549 C CA . MET A 1 195 ? -7.616 -8.658 11.743 1.00 91.19 195 MET A CA 1
ATOM 1550 C C . MET A 1 195 ? -8.922 -9.050 12.422 1.00 91.19 195 MET A C 1
ATOM 1552 O O . MET A 1 195 ? -9.979 -8.489 12.130 1.00 91.19 195 MET A O 1
ATOM 1556 N N . PHE A 1 196 ? -8.826 -10.005 13.341 1.00 89.44 196 PHE A N 1
ATOM 1557 C CA . PHE A 1 196 ? -9.963 -10.552 14.067 1.00 89.44 196 PHE A CA 1
ATOM 1558 C C . PHE A 1 196 ? -9.759 -10.435 15.575 1.00 89.44 196 PHE A C 1
ATOM 1560 O O . PHE A 1 196 ? -8.661 -10.678 16.079 1.00 89.44 196 PHE A O 1
ATOM 1567 N N . HIS A 1 197 ? -10.831 -10.104 16.287 1.00 88.56 197 HIS A N 1
ATOM 1568 C CA . HIS A 1 197 ? -10.902 -10.080 17.742 1.00 88.56 197 HIS A CA 1
ATOM 1569 C C . HIS A 1 197 ? -11.876 -11.162 18.242 1.00 88.56 197 HIS A C 1
ATOM 1571 O O . HIS A 1 197 ? -12.981 -11.312 17.710 1.00 88.56 197 HIS A O 1
ATOM 1577 N N . ASN A 1 198 ? -11.468 -11.910 19.271 1.00 81.69 198 ASN A N 1
ATOM 1578 C CA . ASN A 1 198 ? -12.218 -13.013 19.886 1.00 81.69 198 ASN A CA 1
ATOM 1579 C C . ASN A 1 198 ? -12.884 -13.957 18.860 1.00 81.69 198 ASN A C 1
ATOM 1581 O O . ASN A 1 198 ? -12.183 -14.629 18.108 1.00 81.69 198 ASN A O 1
ATOM 1585 N N . ASN A 1 199 ? -14.221 -14.020 18.825 1.00 76.31 199 ASN A N 1
ATOM 1586 C CA . ASN A 1 199 ? -15.007 -14.971 18.027 1.00 76.31 199 ASN A CA 1
ATOM 1587 C C . ASN A 1 199 ? -15.052 -14.587 16.533 1.00 76.31 199 ASN A C 1
ATOM 1589 O O . ASN A 1 199 ? -16.127 -14.357 15.982 1.00 76.31 19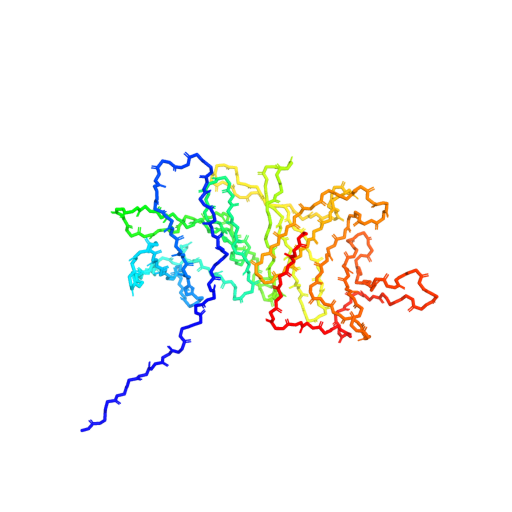9 ASN A O 1
ATOM 1593 N N . ASN A 1 200 ? -13.886 -14.477 15.890 1.00 78.12 200 ASN A N 1
ATOM 1594 C CA . ASN A 1 200 ? -13.707 -14.080 14.488 1.00 78.12 200 ASN A CA 1
ATOM 1595 C C . ASN A 1 200 ? -14.385 -12.745 14.112 1.00 78.12 200 ASN A C 1
ATOM 1597 O O . ASN A 1 200 ? -14.682 -12.508 12.940 1.00 78.12 200 ASN A O 1
ATOM 1601 N N . LYS A 1 201 ? -14.624 -11.849 15.081 1.00 85.75 201 LYS A N 1
ATOM 1602 C CA . LYS A 1 201 ? -15.216 -10.535 14.807 1.00 85.75 201 LYS A CA 1
ATOM 1603 C C . LYS A 1 201 ? -14.167 -9.669 14.110 1.00 85.75 201 LYS A C 1
ATOM 1605 O O . LYS A 1 201 ? -13.062 -9.515 14.628 1.00 85.75 201 LYS A O 1
ATOM 1610 N N . GLY A 1 202 ? -14.492 -9.140 12.930 1.00 88.12 202 GLY A N 1
ATOM 1611 C CA . GLY A 1 202 ? -13.580 -8.288 12.160 1.00 88.12 202 GLY A CA 1
ATOM 1612 C C . GLY A 1 202 ? -13.179 -7.017 12.916 1.00 88.12 202 GLY A C 1
ATOM 1613 O O . GLY A 1 202 ? -13.832 -6.630 13.892 1.00 88.12 202 GLY A O 1
ATOM 1614 N N . VAL A 1 203 ? -12.118 -6.354 12.453 1.00 91.38 203 VAL A N 1
ATOM 1615 C CA . VAL A 1 203 ? -11.546 -5.166 13.101 1.00 91.38 203 VAL A CA 1
ATOM 1616 C C . VAL A 1 203 ? -11.306 -4.034 12.103 1.00 91.38 203 VAL A C 1
ATOM 1618 O O . VAL A 1 203 ? -10.794 -4.242 11.002 1.00 91.38 203 VAL A O 1
ATOM 1621 N N . PHE A 1 204 ? -11.611 -2.810 12.531 1.00 93.00 204 PHE A N 1
ATOM 1622 C CA . PHE A 1 204 ? -11.209 -1.578 11.858 1.00 93.00 204 PHE A CA 1
ATOM 1623 C C . PHE A 1 204 ? -10.426 -0.667 12.800 1.00 93.00 204 PHE A C 1
ATOM 1625 O O . PHE A 1 204 ? -10.616 -0.693 14.013 1.00 93.00 204 PHE A O 1
ATOM 1632 N N . TYR A 1 205 ? -9.573 0.181 12.241 1.00 94.62 205 TYR A N 1
ATOM 1633 C CA . TYR A 1 205 ? -8.961 1.304 12.938 1.00 94.62 205 TYR A CA 1
ATOM 1634 C C . TYR A 1 205 ? -9.745 2.579 12.624 1.00 94.62 205 TYR A C 1
ATOM 1636 O O . TYR A 1 205 ? -10.013 2.872 11.458 1.00 94.62 205 TYR A O 1
ATOM 1644 N N . CYS A 1 206 ? -10.127 3.332 13.651 1.00 92.31 206 CYS A N 1
ATOM 1645 C CA . CYS A 1 206 ? -10.714 4.662 13.514 1.00 92.31 206 CYS A CA 1
ATOM 1646 C C . CYS A 1 206 ? -9.602 5.700 13.674 1.00 92.31 206 CYS A C 1
ATOM 1648 O O . CYS A 1 206 ? -9.026 5.811 14.760 1.00 92.31 206 CYS A O 1
ATOM 1650 N N . LEU A 1 207 ? -9.318 6.462 12.613 1.00 91.75 207 LEU A N 1
ATOM 1651 C CA . LEU A 1 207 ? -8.214 7.429 12.603 1.00 91.75 207 LEU A CA 1
ATOM 1652 C C . LEU A 1 207 ? -8.430 8.549 13.621 1.00 91.75 207 LEU A C 1
ATOM 1654 O O . LEU A 1 207 ? -7.558 8.778 14.450 1.00 91.75 207 LEU A O 1
ATOM 1658 N N . ALA A 1 208 ? -9.625 9.148 13.648 1.00 89.75 208 ALA A N 1
ATOM 1659 C CA . ALA A 1 208 ? -9.976 10.211 14.596 1.00 89.75 208 ALA A CA 1
ATOM 1660 C C . ALA A 1 208 ? -9.831 9.806 16.079 1.00 89.75 208 ALA A C 1
ATOM 1662 O O . ALA A 1 208 ? -9.592 10.659 16.929 1.00 89.75 208 ALA A O 1
ATOM 1663 N N . ASN A 1 209 ? -9.952 8.510 16.393 1.00 89.44 209 ASN A N 1
ATOM 1664 C CA . ASN A 1 209 ? -9.849 7.987 17.760 1.00 89.44 209 ASN A CA 1
ATOM 1665 C C . ASN A 1 209 ? -8.482 7.346 18.068 1.00 89.44 209 ASN A C 1
ATOM 1667 O O . ASN A 1 209 ? -8.284 6.903 19.200 1.00 89.44 209 ASN A O 1
ATOM 1671 N N . HIS A 1 210 ? -7.591 7.229 17.073 1.00 92.56 210 HIS A N 1
ATOM 1672 C CA . HIS A 1 210 ? -6.319 6.494 17.125 1.00 92.56 210 HIS A CA 1
ATOM 1673 C C . HIS A 1 210 ? -6.431 5.097 17.775 1.00 92.56 210 HIS A C 1
ATOM 1675 O O . HIS A 1 210 ? -5.623 4.709 18.622 1.00 92.56 210 HIS A O 1
ATOM 1681 N N . LYS A 1 211 ? -7.488 4.350 17.425 1.00 93.81 211 LYS A N 1
ATOM 1682 C CA . LYS A 1 211 ? -7.831 3.062 18.049 1.00 93.81 211 LYS A CA 1
ATOM 1683 C C . LYS A 1 211 ? -8.411 2.058 17.061 1.00 93.81 211 LYS A C 1
ATOM 1685 O O . LYS A 1 211 ? -9.219 2.406 16.199 1.00 93.81 211 LYS A O 1
ATOM 1690 N N . TYR A 1 212 ? -8.070 0.796 17.287 1.00 93.75 212 TYR A N 1
ATOM 1691 C CA . TYR A 1 212 ? -8.774 -0.371 16.775 1.00 93.75 212 TYR A CA 1
ATOM 1692 C C . TYR A 1 212 ? -10.113 -0.548 17.489 1.00 93.75 212 TYR A C 1
ATOM 1694 O O . TYR A 1 212 ? -10.214 -0.317 18.694 1.00 93.75 212 TYR A O 1
ATOM 1702 N N . PHE A 1 213 ? -11.111 -1.004 16.742 1.00 91.69 213 PHE A N 1
ATOM 1703 C CA . PHE A 1 213 ? -12.448 -1.371 17.190 1.00 91.69 213 PHE A CA 1
ATOM 1704 C C . PHE A 1 213 ? -12.888 -2.643 16.464 1.00 91.69 213 PHE A C 1
ATOM 1706 O O . PHE A 1 213 ? -12.527 -2.879 15.312 1.00 91.69 213 PHE A O 1
ATOM 1713 N N . SER A 1 214 ? -13.703 -3.444 17.134 1.00 88.75 214 SER A N 1
ATOM 1714 C CA . SER A 1 214 ? -14.350 -4.625 16.546 1.00 88.75 214 SER A CA 1
ATOM 1715 C C . SER A 1 214 ? -15.742 -4.271 16.000 1.00 88.75 214 SER A C 1
ATOM 1717 O O . SER A 1 214 ? -16.302 -3.239 16.369 1.00 88.75 214 SER A O 1
ATOM 1719 N N . PHE A 1 215 ? -16.303 -5.063 15.077 1.00 81.62 215 PHE A N 1
ATOM 1720 C CA . PHE A 1 215 ? -17.603 -4.741 14.447 1.00 81.62 215 PHE A CA 1
ATOM 1721 C C . PHE A 1 215 ? -18.778 -4.672 15.441 1.00 81.62 215 PHE A C 1
ATOM 1723 O O . PHE A 1 215 ? -19.731 -3.937 15.206 1.00 81.62 215 PHE A O 1
ATOM 1730 N N . ASP A 1 216 ? -18.687 -5.363 16.575 1.00 74.44 216 ASP A N 1
ATOM 1731 C CA . ASP A 1 216 ? -19.614 -5.307 17.710 1.00 74.44 216 ASP A CA 1
ATOM 1732 C C . ASP A 1 216 ? -19.428 -4.068 18.603 1.00 74.44 216 ASP A C 1
ATOM 1734 O O . ASP A 1 216 ? -19.779 -4.081 19.779 1.00 74.44 216 ASP A O 1
ATOM 1738 N N . TYR A 1 217 ? -18.909 -2.959 18.066 1.00 68.75 217 TYR A N 1
ATOM 1739 C CA . TYR A 1 217 ? -18.722 -1.722 18.833 1.00 68.75 217 TYR A CA 1
ATOM 1740 C C . TYR A 1 217 ? -20.031 -1.037 19.281 1.00 68.75 217 TYR A C 1
ATOM 1742 O O . TYR A 1 217 ? -19.979 -0.033 19.990 1.00 68.75 217 TYR A O 1
ATOM 1750 N N . LEU A 1 218 ? -21.186 -1.560 18.859 1.00 65.56 218 LEU A N 1
ATOM 1751 C CA . LEU A 1 218 ? -22.515 -1.152 19.322 1.00 65.56 218 LEU A CA 1
ATOM 1752 C C . LEU A 1 218 ? -23.002 -1.973 20.535 1.00 65.56 218 LEU A C 1
ATOM 1754 O O . LEU A 1 218 ? -23.964 -1.569 21.186 1.00 65.56 218 LEU A O 1
ATOM 1758 N N . ASP A 1 219 ? -22.339 -3.088 20.868 1.00 67.69 219 ASP A N 1
ATOM 1759 C CA . ASP A 1 219 ? -22.632 -3.874 22.069 1.00 67.69 219 ASP A CA 1
ATOM 1760 C C . ASP A 1 219 ? -22.055 -3.196 23.326 1.00 67.69 219 ASP A C 1
ATOM 1762 O O . ASP A 1 219 ? -21.004 -2.553 23.302 1.00 67.69 219 ASP A O 1
ATOM 1766 N N . ILE A 1 220 ? -22.678 -3.448 24.483 1.00 57.09 220 ILE A N 1
ATOM 1767 C CA . ILE A 1 220 ? -22.302 -2.893 25.805 1.00 57.09 220 ILE A CA 1
ATOM 1768 C C . ILE A 1 220 ? -20.847 -3.235 26.222 1.00 57.09 220 ILE A C 1
ATOM 1770 O O . ILE A 1 220 ? -20.300 -2.634 27.146 1.00 57.09 220 ILE A O 1
ATOM 1774 N N . LYS A 1 221 ? -20.190 -4.188 25.542 1.00 62.56 221 LYS A N 1
ATOM 1775 C CA . LYS A 1 221 ? -18.778 -4.566 25.749 1.00 62.56 221 LYS A CA 1
ATOM 1776 C C . LYS A 1 221 ? -17.927 -4.479 24.473 1.00 62.56 221 LYS A C 1
ATOM 1778 O O . LYS A 1 221 ? -17.004 -5.271 24.295 1.00 62.56 221 LYS A O 1
ATOM 1783 N N . ALA A 1 222 ? -18.223 -3.497 23.623 1.00 73.44 222 ALA A N 1
ATOM 1784 C CA . ALA A 1 222 ? -17.399 -3.048 22.504 1.00 73.44 222 ALA A CA 1
ATOM 1785 C C . ALA A 1 222 ? -15.885 -3.096 22.806 1.00 73.44 222 ALA A C 1
ATOM 1787 O O . ALA A 1 222 ? -15.382 -2.311 23.615 1.00 73.44 222 ALA A O 1
ATOM 1788 N N . TYR A 1 223 ? -15.126 -3.968 22.131 1.00 83.00 223 TYR A N 1
ATOM 1789 C CA . TYR A 1 223 ? -13.665 -3.910 22.228 1.00 83.00 223 TYR A CA 1
ATOM 1790 C C . TYR A 1 223 ? -13.138 -2.695 21.466 1.00 83.00 223 TYR A C 1
ATOM 1792 O O . TYR A 1 223 ? -13.427 -2.520 20.276 1.00 83.00 223 TYR A O 1
ATOM 1800 N N . SER A 1 224 ? -12.312 -1.906 22.157 1.00 89.62 224 SER A N 1
ATOM 1801 C CA . SER A 1 224 ? -11.444 -0.899 21.557 1.00 89.62 224 SER A CA 1
ATOM 1802 C C . SER A 1 224 ? -10.053 -0.933 22.189 1.00 89.62 224 SER A C 1
ATOM 1804 O O . SER A 1 224 ? -9.912 -1.214 23.380 1.00 89.62 224 SER A O 1
ATOM 1806 N N . SER A 1 225 ? -9.019 -0.656 21.396 1.00 91.25 225 SER A N 1
ATOM 1807 C CA . SER A 1 225 ? -7.617 -0.716 21.828 1.00 91.25 225 SER A CA 1
ATOM 1808 C C . SER A 1 225 ? -6.744 0.230 21.000 1.00 91.25 225 SER A C 1
ATOM 1810 O O . SER A 1 225 ? -6.963 0.332 19.795 1.00 91.25 225 SER A O 1
ATOM 1812 N N . PRO A 1 226 ? -5.724 0.891 21.577 1.00 91.44 226 PRO A N 1
ATOM 1813 C CA . PRO A 1 226 ? -4.709 1.596 20.791 1.00 91.44 226 PRO A CA 1
ATOM 1814 C C . PRO A 1 226 ? -3.726 0.637 20.090 1.00 91.44 226 PRO A C 1
ATOM 1816 O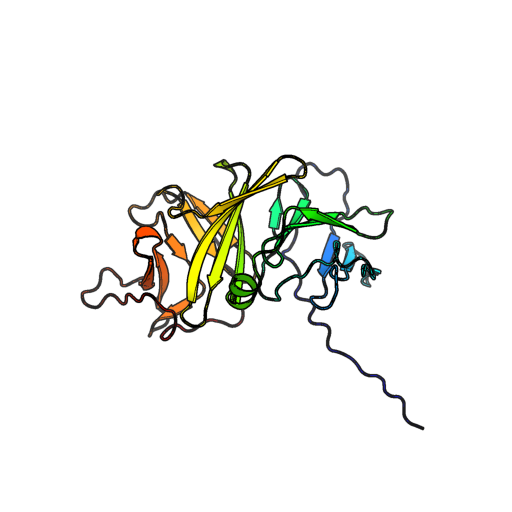 O . PRO A 1 226 ? -2.939 1.081 19.263 1.00 91.44 226 PRO A O 1
ATOM 1819 N N . ASN A 1 227 ? -3.742 -0.661 20.425 1.00 91.56 227 ASN A N 1
ATOM 1820 C CA . ASN A 1 227 ? -2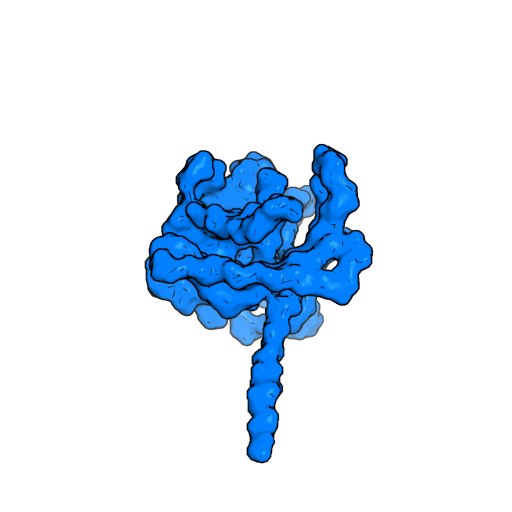.767 -1.652 19.960 1.00 91.56 227 ASN A CA 1
ATOM 1821 C C . ASN A 1 227 ? -3.398 -2.975 19.482 1.00 91.56 227 ASN A C 1
ATOM 1823 O O . ASN A 1 227 ? -4.542 -3.298 19.814 1.00 91.56 227 ASN A O 1
ATOM 1827 N N . ILE A 1 228 ? -2.613 -3.762 18.742 1.00 90.19 228 ILE A N 1
ATOM 1828 C CA . ILE A 1 228 ? -3.026 -5.007 18.074 1.00 90.19 228 ILE A CA 1
ATOM 1829 C C . ILE A 1 228 ? -2.785 -6.292 18.884 1.00 90.19 228 ILE A C 1
ATOM 1831 O O . ILE A 1 228 ? -2.930 -7.382 18.334 1.00 90.19 228 ILE A O 1
ATOM 1835 N N . PHE A 1 229 ? -2.395 -6.221 20.163 1.00 86.19 229 PHE A N 1
ATOM 1836 C CA . PHE A 1 229 ? -1.897 -7.405 20.889 1.00 86.19 229 PHE A CA 1
ATOM 1837 C C . PHE A 1 229 ? -2.928 -8.535 21.060 1.00 86.19 229 PHE A C 1
ATOM 1839 O O . PHE A 1 229 ? -2.546 -9.702 21.078 1.00 86.19 229 PHE A O 1
ATOM 1846 N N . ASN A 1 230 ? -4.222 -8.206 21.106 1.00 85.25 230 ASN A N 1
ATOM 1847 C CA . ASN A 1 230 ? -5.315 -9.183 21.202 1.00 85.25 230 ASN A CA 1
ATOM 1848 C C . ASN A 1 230 ? -5.919 -9.552 19.828 1.00 85.25 230 ASN A C 1
ATOM 1850 O O . ASN A 1 230 ? -7.039 -10.061 19.772 1.00 85.25 230 ASN A O 1
ATOM 1854 N N . LEU A 1 231 ? -5.226 -9.252 18.720 1.00 88.50 231 LEU A N 1
ATOM 1855 C CA . LEU A 1 231 ? -5.749 -9.412 17.361 1.00 88.50 231 LEU A CA 1
ATOM 1856 C C . LEU A 1 231 ? -5.059 -10.536 16.583 1.00 88.50 231 LEU A C 1
ATOM 1858 O O . LEU A 1 231 ? -3.836 -10.578 16.440 1.00 88.50 231 LEU A O 1
ATOM 1862 N N . VAL A 1 232 ? -5.868 -11.413 15.990 1.00 88.50 232 VAL A N 1
ATOM 1863 C CA . VAL A 1 232 ? -5.403 -12.499 15.120 1.00 88.50 232 VAL A CA 1
ATOM 1864 C C . VAL A 1 232 ? -5.324 -12.003 13.675 1.00 88.50 232 VAL A C 1
ATOM 1866 O O . VAL A 1 232 ? -6.298 -11.474 13.142 1.00 88.50 232 VAL A O 1
ATOM 1869 N N . ARG A 1 233 ? -4.174 -12.210 13.020 1.00 86.75 233 ARG A N 1
ATOM 1870 C CA . ARG A 1 233 ? -3.960 -11.942 11.584 1.00 86.75 233 ARG A CA 1
ATOM 1871 C C . ARG A 1 233 ? -3.967 -13.252 10.777 1.00 86.75 233 ARG A C 1
ATOM 1873 O O . ARG A 1 233 ? -3.226 -14.170 11.139 1.00 86.75 233 ARG A O 1
ATOM 1880 N N . PRO A 1 234 ? -4.733 -13.364 9.674 1.00 83.94 234 PRO A N 1
ATOM 1881 C CA . PRO A 1 234 ? -4.641 -14.491 8.755 1.00 83.94 234 PRO A CA 1
ATOM 1882 C C . PRO A 1 234 ? -3.348 -14.397 7.928 1.00 83.94 234 PRO A C 1
ATOM 1884 O O . PRO A 1 234 ? -2.844 -13.309 7.651 1.00 83.94 234 PRO A O 1
ATOM 1887 N N . ARG A 1 235 ? -2.804 -15.541 7.491 1.00 77.12 235 ARG A N 1
ATOM 1888 C CA . ARG A 1 235 ? -1.561 -15.578 6.686 1.00 77.12 235 ARG A CA 1
ATOM 1889 C C . ARG A 1 235 ? -1.739 -15.080 5.248 1.00 77.12 235 ARG A C 1
ATOM 1891 O O . ARG A 1 235 ? -0.774 -14.635 4.636 1.00 77.12 235 ARG A O 1
ATOM 1898 N N . SER A 1 236 ? -2.950 -15.199 4.712 1.00 77.12 236 SER A N 1
ATOM 1899 C CA . SER A 1 236 ? -3.345 -14.715 3.392 1.00 77.12 236 SER A CA 1
ATOM 1900 C C . SER A 1 236 ? -4.798 -14.254 3.453 1.00 77.12 236 SER A C 1
ATOM 1902 O O . SER A 1 236 ? -5.592 -14.820 4.204 1.00 77.12 236 SER A O 1
ATOM 1904 N N . CYS A 1 237 ? -5.114 -13.198 2.714 1.00 79.06 237 CYS A N 1
ATOM 1905 C CA . CYS A 1 237 ? -6.416 -12.544 2.671 1.00 79.06 237 CYS A CA 1
ATOM 1906 C C . CYS A 1 237 ? -6.472 -11.598 1.465 1.00 79.06 237 CYS A C 1
ATOM 1908 O O . CYS A 1 237 ? -5.439 -11.098 1.008 1.00 79.06 237 CYS A O 1
ATOM 1910 N N . ILE A 1 238 ? -7.687 -11.347 0.991 1.00 81.06 238 ILE A N 1
ATOM 1911 C CA . ILE A 1 238 ? -8.032 -10.332 -0.002 1.00 81.06 238 ILE A CA 1
ATOM 1912 C C . ILE A 1 238 ? -9.421 -9.796 0.360 1.00 81.06 238 ILE A C 1
ATOM 1914 O O . ILE A 1 238 ? -10.228 -10.538 0.923 1.00 81.06 238 ILE A O 1
ATOM 1918 N N . TRP A 1 239 ? -9.686 -8.524 0.073 1.00 82.50 239 TRP A N 1
ATOM 1919 C CA . TRP A 1 239 ? -11.033 -7.960 0.154 1.00 82.50 239 TRP A CA 1
ATOM 1920 C C . TRP A 1 239 ? -11.724 -8.087 -1.205 1.00 82.50 239 TRP A C 1
ATOM 1922 O O . TRP A 1 239 ? -11.092 -7.878 -2.240 1.00 82.50 239 TRP A O 1
ATOM 1932 N N . THR A 1 240 ? -13.011 -8.416 -1.194 1.00 77.50 240 THR A N 1
ATOM 1933 C CA . THR A 1 240 ? -13.885 -8.431 -2.374 1.00 77.50 240 THR A CA 1
ATOM 1934 C C . THR A 1 240 ? -15.003 -7.412 -2.192 1.00 77.50 240 THR A C 1
ATOM 1936 O O . THR A 1 240 ? -15.322 -7.050 -1.058 1.00 77.50 240 THR A O 1
ATOM 1939 N N . GLU A 1 241 ? -15.608 -6.996 -3.302 1.00 67.81 241 GLU A N 1
ATOM 1940 C CA . GLU A 1 241 ? -16.870 -6.243 -3.317 1.00 67.81 241 GLU A CA 1
ATOM 1941 C C . GLU A 1 241 ? -18.067 -7.164 -3.590 1.00 67.81 241 GLU A C 1
ATOM 1943 O O . GLU A 1 241 ? -17.841 -8.234 -4.203 1.00 67.81 241 GLU A O 1
#

Organism: NCBI:txid50273

Foldseek 3Di:
DDDPPPPPPFPFPWAAQDDDDPPDPDPWRKTKTWGQPAFQIWIWIDTVPDPDTDTFHAHDPPPVSGFGADPAEHWDQAPNWTWGDGQHKIWTWDDDPPDGIYTDIADDHDDPVSSVFFPHWAKEDPVVVSWIKIWTQGHQQRQIWIWTWHCDPRHIDIGTDLFPVQQKEKEGFRNHIYIDGDPDPPRGQKYFYQKAADPRFGWIARSNVCWIWTPVCVDPPTDIDNGCPRIDHDPHDDDDD

Sequence (241 aa):
MSSNTARKGVRIRVGQRNSCPPDSLSSVCIVVGIDFDGCPPDAYIIKVGETSWTFSYLYDPDRYKCFKLTGCNNPIFFKNNNVYLGEGNLGVLNINESSIPSWELYGSYFRRRKQKSIQHVYTVEDVDNEGMLVVFLCHQEGEVEVWRYKMNGKVLEREQITSLDNNKTLFVSFGGSYLKTCAAQGLGNKIFFPMFHNNNKGVFYCLANHKYFSFDYLDIKAYSSPNIFNLVRPRSCIWTE

Solvent-accessible surface area (backbone atoms only — not comparable to full-atom values): 14011 Å² total; per-residue (Å²): 135,84,83,81,82,78,76,73,82,77,75,67,68,71,54,68,87,67,72,74,66,96,82,57,90,66,91,74,51,62,50,57,32,53,45,70,69,59,29,22,51,24,42,33,38,35,48,78,88,61,96,64,71,50,78,42,89,47,67,46,93,50,74,89,64,44,40,48,55,58,97,40,55,27,64,44,78,52,98,95,35,47,37,39,58,34,55,67,22,41,37,36,54,49,76,51,100,88,51,82,66,45,77,50,77,32,59,57,69,49,60,70,76,57,47,73,28,53,67,37,43,34,37,30,70,32,72,96,73,74,29,30,41,36,38,36,36,22,53,90,48,44,42,79,49,39,30,42,37,36,76,59,84,79,44,52,48,77,44,83,51,68,61,46,83,59,38,26,26,36,41,42,37,64,65,34,41,51,69,42,81,42,88,54,87,88,50,28,26,27,38,38,47,69,32,25,40,84,90,72,35,46,30,32,33,33,52,86,74,62,27,38,34,35,76,56,55,85,46,101,77,41,54,68,35,66,47,46,86,78,47,50,66,69,97,73,57,69,85,81,133